Protein AF-A0A1X1RDE2-F1 (afdb_monomer)

Solvent-accessible surface area (backbone atoms only — not comparable to full-atom values): 13835 Å² total; per-residue (Å²): 139,88,86,86,88,82,89,81,89,81,86,79,82,85,83,83,81,86,81,88,77,82,86,75,87,73,82,78,83,76,65,89,49,71,68,55,66,64,57,61,51,69,18,21,26,43,38,37,37,42,48,60,48,55,38,81,67,23,64,64,72,80,52,64,61,60,49,76,45,44,33,33,28,38,52,42,61,90,87,56,34,32,28,20,35,24,46,54,87,60,59,92,53,58,90,65,51,67,43,62,28,39,56,52,96,84,25,36,42,26,47,44,75,46,84,45,63,49,73,93,42,80,41,54,32,32,41,36,38,42,36,32,75,38,97,86,71,26,31,37,41,36,38,34,37,41,45,89,55,97,75,33,32,34,22,36,24,49,33,39,35,43,67,74,49,66,56,57,88,87,58,87,59,65,60,36,89,75,50,84,74,68,40,90,47,78,65,46,69,52,52,50,81,42,81,45,73,54,63,44,87,90,80,66,52,64,54,81,74,38,67,27,38,35,41,32,51,52,31,49,78,37,82,52,71,48,74,48,76,40,74,63,87,126

Mean predicted aligned error: 11.15 Å

Secondary structure (DSSP, 8-state):
---------------------------------HHHHHT---EEEEEEE---EESTT---TT-SS-EEEEEEEEEE-BTB-EEEEEEES--TT-S-SEEEEEEETTEEEEEEEEEEEETTEEEEEEEEEEEEE-TTSSEEEEEEEEESS-SS--EEEEEEEEEEESPPTTS----GGGSPPP---GGGG--EEEEE--B-TTT--BPPPEEEEEEEEE-TTSS-EEEEEEE---

Organism: Mycolicibacterium fallax (NCBI:txid1793)

Nearest PDB structures (foldseek):
  5xlm-assembly1_A  TM=7.420E-01  e=4.583E-07  Mycobacterium tuberculosis H37Rv
  5xlm-assembly2_B  TM=7.450E-01  e=2.055E-06  Mycobacterium tuberculosis H37Rv
  8ast-assembly2_B  TM=4.677E-01  e=1.234E+00  Rhizobium sp. AAP43
  3qoo-assembly1_A-2  TM=4.144E-01  e=2.747E+00  Thermanaerovibrio acidaminovorans DSM 6589
  1s9c-assembly5_I  TM=1.261E-01  e=8.268E-01  Homo sapiens

pLDDT: mean 81.62, std 18.44, range [34.16, 97.38]

Radius of gyration: 28.72 Å; Cα contacts (8 Å, |Δi|>4): 473; chains: 1; bounding box: 88×80×83 Å

Foldseek 3Di:
DDDDDDDDDDDDDDDDDDDDDDDDDDPPPPDVDPLVLQLFDFFKKWKKWQFKAFFDQADALVGGHIDIWIKGKHWDCPPAIKMWIATDPDDPSPPPRIWIWGCDPQWTKTKDWDWDDRVPHIWIWIWIDIWHQDPQRWTKDKTKIDTQDPSRRIMMIIITIDHDGGGDPVDDTDHRVPPPAADDEPVQVFFAKDFDWDADPVPRDIDDTAIWGWGKDAHRPNPDIHIDTDHDDD

Sequence (234 aa):
MVTAAGIIRASAGLMLVAGLAGCSPQPADNAPGDDAQTATFDGAYTLELGALQAAGSGSDELGPDPLTMTVMVRSDCRDGCVASATVVDPPPELSLPEVRLDYTGKHWLGVSINQATCGDQPTEEFKTLTLHPAENGGFTGTYRSLTASNNGCNADRSVTLTRTGDVDPAIAVLEPDRMPARVPNRAEGMSGRYRVLVTDTATGETEPPMERKVRTYCVPTGERCVTLLTAENR

Structure (mmCIF, N/CA/C/O backbone):
data_AF-A0A1X1RDE2-F1
#
_entry.id   AF-A0A1X1RDE2-F1
#
loop_
_atom_site.group_PDB
_atom_site.id
_atom_site.type_symbol
_atom_site.label_atom_id
_atom_site.label_alt_id
_atom_site.label_comp_id
_atom_site.label_asym_id
_atom_site.label_entity_id
_atom_site.label_seq_id
_atom_site.pdbx_PDB_ins_code
_atom_site.Cartn_x
_atom_site.Cartn_y
_atom_site.Cartn_z
_atom_site.occupancy
_atom_site.B_iso_or_equiv
_atom_site.auth_seq_id
_atom_site.auth_comp_id
_atom_site.auth_asym_id
_atom_site.auth_atom_id
_atom_site.pdbx_PDB_model_num
ATOM 1 N N . MET A 1 1 ? 68.078 -63.400 48.002 1.00 39.22 1 MET A N 1
ATOM 2 C CA . MET A 1 1 ? 67.855 -62.122 48.711 1.00 39.22 1 MET A CA 1
ATOM 3 C C . MET A 1 1 ? 68.035 -60.982 47.721 1.00 39.22 1 MET A C 1
ATOM 5 O O . MET A 1 1 ? 68.938 -61.063 46.904 1.00 39.22 1 MET A O 1
ATOM 9 N N . VAL A 1 2 ? 67.193 -59.956 47.875 1.00 35.91 2 VAL A N 1
ATOM 10 C CA . VAL A 1 2 ? 67.151 -58.644 47.199 1.00 35.91 2 VAL A CA 1
ATOM 11 C C . VAL A 1 2 ? 66.395 -58.563 45.859 1.00 35.91 2 VAL A C 1
ATOM 13 O O . VAL A 1 2 ? 66.823 -59.028 44.811 1.00 35.91 2 VAL A O 1
ATOM 16 N N . THR A 1 3 ? 65.236 -57.920 45.989 1.00 35.69 3 THR A N 1
ATOM 17 C CA . THR A 1 3 ? 64.279 -57.338 45.037 1.00 35.69 3 THR A CA 1
ATOM 18 C C . THR A 1 3 ? 64.817 -56.133 44.258 1.00 35.69 3 THR A C 1
ATOM 20 O O . THR A 1 3 ? 65.539 -55.322 44.830 1.00 35.69 3 THR A O 1
ATOM 23 N N . ALA A 1 4 ? 64.313 -55.911 43.037 1.00 36.97 4 ALA A N 1
ATOM 24 C CA . ALA A 1 4 ? 64.158 -54.575 42.448 1.00 36.97 4 ALA A CA 1
ATOM 25 C C . ALA A 1 4 ? 63.000 -54.553 41.431 1.00 36.97 4 ALA A C 1
ATOM 27 O O . ALA A 1 4 ? 62.836 -55.472 40.633 1.00 36.97 4 ALA A O 1
ATOM 28 N N . ALA A 1 5 ? 62.174 -53.513 41.538 1.00 37.66 5 ALA A N 1
ATOM 29 C CA . ALA A 1 5 ? 60.882 -53.323 40.890 1.00 37.66 5 ALA A CA 1
ATOM 30 C C . ALA A 1 5 ? 60.979 -52.690 39.488 1.00 37.66 5 ALA A C 1
ATOM 32 O O . ALA A 1 5 ? 61.884 -51.905 39.218 1.00 37.66 5 ALA A O 1
ATOM 33 N N . GLY A 1 6 ? 59.981 -52.954 38.637 1.00 35.69 6 GLY A N 1
ATOM 34 C CA . GLY A 1 6 ? 59.763 -52.260 37.364 1.00 35.69 6 GLY A CA 1
ATOM 35 C C . GLY A 1 6 ? 58.299 -52.366 36.927 1.00 35.69 6 GLY A C 1
ATOM 36 O O . GLY A 1 6 ? 57.798 -53.456 36.677 1.00 35.69 6 GLY A O 1
ATOM 37 N N . ILE A 1 7 ? 57.608 -51.226 36.907 1.00 43.78 7 ILE A N 1
ATOM 38 C CA . ILE A 1 7 ? 56.162 -51.053 36.697 1.00 43.78 7 ILE A CA 1
ATOM 39 C C . ILE A 1 7 ? 55.816 -51.148 35.200 1.00 43.78 7 ILE A C 1
ATOM 41 O O . ILE A 1 7 ? 56.351 -50.386 34.398 1.00 43.78 7 ILE A O 1
ATOM 45 N N . ILE A 1 8 ? 54.871 -52.023 34.833 1.00 41.34 8 ILE A N 1
ATOM 46 C CA . ILE A 1 8 ? 54.257 -52.091 33.495 1.00 41.34 8 ILE A CA 1
ATOM 47 C C . ILE A 1 8 ? 52.930 -51.321 33.538 1.00 41.34 8 ILE A C 1
ATOM 49 O O . ILE A 1 8 ? 52.026 -51.674 34.293 1.00 41.34 8 ILE A O 1
ATOM 53 N N . ARG A 1 9 ? 52.805 -50.261 32.729 1.00 39.16 9 ARG A N 1
ATOM 54 C CA . ARG A 1 9 ? 51.535 -49.556 32.496 1.00 39.16 9 ARG A CA 1
ATOM 55 C C . ARG A 1 9 ? 50.731 -50.314 31.437 1.00 39.16 9 ARG A C 1
ATOM 57 O O . ARG A 1 9 ? 51.126 -50.339 30.277 1.00 39.16 9 ARG A O 1
ATOM 64 N N . ALA A 1 10 ? 49.620 -50.922 31.845 1.00 41.66 10 ALA A N 1
ATOM 65 C CA . ALA A 1 10 ? 48.630 -51.511 30.950 1.00 41.66 10 ALA A CA 1
ATOM 66 C C . ALA A 1 10 ? 47.558 -50.467 30.594 1.00 41.66 10 ALA A C 1
ATOM 68 O O . ALA A 1 10 ? 46.923 -49.888 31.475 1.00 41.66 10 ALA A O 1
ATOM 69 N N . SER A 1 11 ? 47.373 -50.227 29.299 1.00 41.16 11 SER A N 1
ATOM 70 C CA . SER A 1 11 ? 46.342 -49.355 28.734 1.00 41.16 11 SER A CA 1
ATOM 71 C C . SER A 1 11 ? 45.023 -50.128 28.640 1.00 41.16 11 SER A C 1
ATOM 73 O O . SER A 1 11 ? 44.892 -51.016 27.801 1.00 41.16 11 SER A O 1
ATOM 75 N N . ALA A 1 12 ? 44.053 -49.820 29.502 1.00 44.66 12 ALA A N 1
ATOM 76 C CA . ALA A 1 12 ? 42.707 -50.387 29.437 1.00 44.66 12 ALA A CA 1
ATOM 77 C C . ALA A 1 12 ? 41.818 -49.548 28.503 1.00 44.66 12 ALA A C 1
ATOM 79 O O . ALA A 1 12 ? 41.719 -48.331 28.656 1.00 44.66 12 ALA A O 1
ATOM 80 N N . GLY A 1 13 ? 41.206 -50.213 27.521 1.00 35.84 13 GLY A N 1
ATOM 81 C CA . GLY A 1 13 ? 40.304 -49.621 26.537 1.00 35.84 13 GLY A CA 1
ATOM 82 C C . GLY A 1 13 ? 38.983 -49.143 27.143 1.00 35.84 13 GLY A C 1
ATOM 83 O O . GLY A 1 13 ? 38.411 -49.783 28.023 1.00 35.84 13 GLY A O 1
ATOM 84 N N . LEU A 1 14 ? 38.499 -48.010 26.637 1.00 39.97 14 LEU A N 1
ATOM 85 C CA . LEU A 1 14 ? 37.220 -47.405 26.988 1.00 39.97 14 LEU A CA 1
ATOM 86 C C . LEU A 1 14 ? 36.137 -47.927 26.023 1.00 39.97 14 LEU A C 1
ATOM 88 O O . LEU A 1 14 ? 36.125 -47.565 24.849 1.00 39.97 14 LEU A O 1
ATOM 92 N N . MET A 1 15 ? 35.244 -48.789 26.512 1.00 40.25 15 MET A N 1
ATOM 93 C CA . MET A 1 15 ? 33.999 -49.176 25.833 1.00 40.25 15 MET A CA 1
ATOM 94 C C . MET A 1 15 ? 32.919 -48.131 26.148 1.00 40.25 15 MET A C 1
ATOM 96 O O . MET A 1 15 ? 32.519 -47.987 27.301 1.00 40.25 15 MET A O 1
ATOM 100 N N . LEU A 1 16 ? 32.449 -47.402 25.133 1.00 42.44 16 LEU A N 1
ATOM 101 C CA . LEU A 1 16 ? 31.291 -46.508 25.225 1.00 42.44 16 LEU A CA 1
ATOM 102 C C . LEU A 1 16 ? 30.009 -47.303 24.941 1.00 42.44 16 LEU A C 1
ATOM 104 O O . LEU A 1 16 ? 29.823 -47.830 23.846 1.00 42.44 16 LEU A O 1
ATOM 108 N N . VAL A 1 17 ? 29.128 -47.379 25.938 1.00 43.44 17 VAL A N 1
ATOM 109 C CA . VAL A 1 17 ? 27.778 -47.946 25.830 1.00 43.44 17 VAL A CA 1
ATOM 110 C C . VAL A 1 17 ? 26.843 -46.865 25.281 1.00 43.44 17 VAL A C 1
ATOM 112 O O . VAL A 1 17 ? 26.659 -45.828 25.915 1.00 43.44 17 VAL A O 1
ATOM 115 N N . ALA A 1 18 ? 26.253 -47.096 24.108 1.00 44.56 18 ALA A N 1
ATOM 116 C CA . ALA A 1 18 ? 25.217 -46.239 23.537 1.00 44.56 18 ALA A CA 1
ATOM 117 C C . ALA A 1 18 ? 23.849 -46.589 24.150 1.00 44.56 18 ALA A C 1
ATOM 119 O O . ALA A 1 18 ? 23.333 -47.687 23.944 1.00 44.56 18 ALA A O 1
ATOM 120 N N . GLY A 1 19 ? 23.264 -45.663 24.913 1.00 43.38 19 GLY A N 1
ATOM 121 C CA . GLY A 1 19 ? 21.882 -45.755 25.386 1.00 43.38 19 GLY A CA 1
ATOM 122 C C . GLY A 1 19 ? 20.913 -45.207 24.337 1.00 43.38 19 GLY A C 1
ATOM 123 O O . GLY A 1 19 ? 20.992 -44.035 23.979 1.00 43.38 19 GLY A O 1
ATOM 124 N N . LEU A 1 20 ? 19.995 -46.044 23.852 1.00 47.56 20 LEU A N 1
ATOM 125 C CA . LEU A 1 20 ? 18.856 -45.623 23.034 1.00 47.56 20 LEU A CA 1
ATOM 126 C C . LEU A 1 20 ? 17.761 -45.073 23.959 1.00 47.56 20 LEU A C 1
ATOM 128 O O . LEU A 1 20 ? 17.001 -45.838 24.550 1.00 47.56 20 LEU A O 1
ATOM 132 N N . ALA A 1 21 ? 17.693 -43.749 24.105 1.00 49.81 21 ALA A N 1
ATOM 133 C CA . ALA A 1 21 ? 16.553 -43.075 24.718 1.00 49.81 21 ALA A CA 1
ATOM 134 C C . ALA A 1 21 ? 15.470 -42.847 23.652 1.00 49.81 21 ALA A C 1
ATOM 136 O O . ALA A 1 21 ? 15.729 -42.248 22.609 1.00 49.81 21 ALA A O 1
ATOM 137 N N . GLY A 1 22 ? 14.270 -43.374 23.904 1.00 34.50 22 GLY A N 1
ATOM 138 C CA . GLY A 1 22 ? 13.114 -43.249 23.022 1.00 34.50 22 GLY A CA 1
ATOM 139 C C . GLY A 1 22 ? 12.640 -41.802 22.877 1.00 34.50 22 GLY A C 1
ATOM 140 O O . GLY A 1 22 ? 12.557 -41.056 23.851 1.00 34.50 22 GLY A O 1
ATOM 141 N N . CYS A 1 23 ? 12.304 -41.419 21.647 1.00 41.47 23 CYS A N 1
ATOM 142 C CA . CYS A 1 23 ? 11.632 -40.165 21.340 1.00 41.47 23 CYS A CA 1
ATOM 143 C C . CYS A 1 23 ? 10.155 -40.268 21.744 1.00 41.47 23 CYS A C 1
ATOM 145 O O . CYS A 1 23 ? 9.333 -40.771 20.981 1.00 41.47 23 CYS A O 1
ATOM 147 N N . SER A 1 24 ? 9.809 -39.785 22.934 1.00 49.22 24 SER A N 1
ATOM 148 C CA . SER A 1 24 ? 8.429 -39.390 23.222 1.00 49.22 24 SER A CA 1
ATOM 149 C C . SER A 1 24 ? 8.156 -38.051 22.522 1.00 49.22 24 SER A C 1
ATOM 151 O O . SER A 1 24 ? 8.954 -37.126 22.695 1.00 49.22 24 SER A O 1
ATOM 153 N N . PRO A 1 25 ? 7.076 -37.899 21.736 1.00 45.72 25 PRO A N 1
ATOM 154 C CA . PRO A 1 25 ? 6.695 -36.599 21.201 1.00 45.72 25 PRO A CA 1
ATOM 155 C C . PRO A 1 25 ? 6.213 -35.711 22.353 1.00 45.72 25 PRO A C 1
ATOM 157 O O . PRO A 1 25 ? 5.164 -35.952 22.948 1.00 45.72 25 PRO A O 1
ATOM 160 N N . GLN A 1 26 ? 7.008 -34.696 22.686 1.00 47.78 2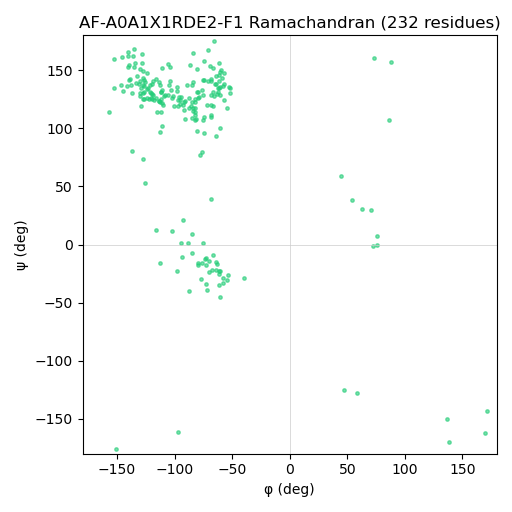6 GLN A N 1
ATOM 161 C CA . GLN A 1 26 ? 6.571 -33.597 23.539 1.00 47.78 26 GLN A CA 1
ATOM 162 C C . GLN A 1 26 ? 5.529 -32.780 22.757 1.00 47.78 26 GLN A C 1
ATOM 164 O O . GLN A 1 26 ? 5.816 -32.403 21.616 1.00 47.78 26 GLN A O 1
ATOM 169 N N . PRO A 1 27 ? 4.337 -32.499 23.313 1.00 41.31 27 PRO A N 1
ATOM 170 C CA . PRO A 1 27 ? 3.429 -31.527 22.721 1.00 41.31 27 PRO A CA 1
ATOM 171 C C . PRO A 1 27 ? 4.159 -30.187 22.615 1.00 41.31 27 PRO A C 1
ATOM 173 O O . PRO A 1 27 ? 4.705 -29.697 23.603 1.00 41.31 27 PRO A O 1
ATOM 176 N N . ALA A 1 28 ? 4.221 -29.623 21.411 1.00 51.41 28 ALA A N 1
ATOM 177 C CA . ALA A 1 28 ? 4.679 -28.258 21.233 1.00 51.41 28 ALA A CA 1
ATOM 178 C C . ALA A 1 28 ? 3.627 -27.328 21.851 1.00 51.41 28 ALA A C 1
ATOM 180 O O . ALA A 1 28 ? 2.515 -27.225 21.330 1.00 51.41 28 ALA A O 1
ATOM 181 N N . ASP A 1 29 ? 3.975 -26.670 22.955 1.00 43.16 29 ASP A N 1
ATOM 182 C CA . ASP A 1 29 ? 3.256 -25.491 23.431 1.00 43.16 29 ASP A CA 1
ATOM 183 C C . ASP A 1 29 ? 3.416 -24.391 22.373 1.00 43.16 29 ASP A C 1
ATOM 185 O O . ASP A 1 29 ? 4.404 -23.657 22.344 1.00 43.16 29 ASP A O 1
ATOM 189 N N . ASN A 1 30 ? 2.452 -24.299 21.457 1.00 50.34 30 ASN A N 1
ATOM 190 C CA . ASN A 1 30 ? 2.296 -23.145 20.581 1.00 50.34 30 ASN A CA 1
ATOM 191 C C . ASN A 1 30 ? 1.664 -22.013 21.399 1.00 50.34 30 ASN A C 1
ATOM 193 O O . ASN A 1 30 ? 0.460 -21.770 21.318 1.00 50.34 30 ASN A O 1
ATOM 197 N N . ALA A 1 31 ? 2.467 -21.319 22.204 1.00 48.78 31 ALA A N 1
ATOM 198 C CA . ALA A 1 31 ? 2.116 -19.950 22.556 1.00 48.78 31 ALA A CA 1
ATOM 199 C C . ALA A 1 31 ? 2.056 -19.140 21.243 1.00 48.78 31 ALA A C 1
ATOM 201 O O . ALA A 1 31 ? 2.947 -19.323 20.407 1.00 48.78 31 ALA A O 1
ATOM 202 N N . PRO A 1 32 ? 1.045 -18.280 21.009 1.00 48.41 32 PRO A N 1
ATOM 203 C CA . PRO A 1 32 ? 1.055 -17.379 19.860 1.00 48.41 32 PRO A CA 1
ATOM 204 C C . PRO A 1 32 ? 2.287 -16.473 19.985 1.00 48.41 32 PRO A C 1
ATOM 206 O O . PRO A 1 32 ? 2.318 -15.574 20.820 1.00 48.41 32 PRO A O 1
ATOM 209 N N . GLY A 1 33 ? 3.352 -16.798 19.251 1.00 45.62 33 GLY A N 1
ATOM 210 C CA . GLY A 1 33 ? 4.631 -16.092 19.319 1.00 45.62 33 GLY A CA 1
ATOM 211 C C . GLY A 1 33 ? 4.546 -14.696 18.706 1.00 45.62 33 GLY A C 1
ATOM 212 O O . GLY A 1 33 ? 3.591 -14.389 17.997 1.00 45.62 33 GLY A O 1
ATOM 213 N N . ASP A 1 34 ? 5.573 -13.880 18.951 1.00 54.78 34 ASP A N 1
ATOM 214 C CA . ASP A 1 34 ? 5.730 -12.470 18.547 1.00 54.78 34 ASP A CA 1
ATOM 215 C C . ASP A 1 34 ? 5.236 -12.108 17.129 1.00 54.78 34 ASP A C 1
ATOM 217 O O . ASP A 1 34 ? 4.793 -10.982 16.897 1.00 54.78 34 ASP A O 1
ATOM 221 N N . ASP A 1 35 ? 5.255 -13.050 16.179 1.00 56.47 35 ASP A N 1
ATOM 222 C CA . ASP A 1 35 ? 4.705 -12.878 14.829 1.00 56.47 35 ASP A CA 1
ATOM 223 C C . ASP A 1 35 ? 3.185 -12.599 14.823 1.00 56.47 35 ASP A C 1
ATOM 225 O O . ASP A 1 35 ? 2.724 -11.813 14.000 1.00 56.47 35 ASP A O 1
ATOM 229 N N . ALA A 1 36 ? 2.405 -13.186 15.739 1.00 55.97 36 ALA A N 1
ATOM 230 C CA . ALA A 1 36 ? 0.957 -12.968 15.842 1.00 55.97 36 ALA A CA 1
ATOM 231 C C . ALA A 1 36 ? 0.622 -11.569 16.389 1.00 55.97 36 ALA A C 1
ATOM 233 O O . ALA A 1 36 ? -0.284 -10.900 15.894 1.00 55.97 36 ALA A O 1
ATOM 234 N N . GLN A 1 37 ? 1.400 -11.094 17.366 1.00 58.31 37 GLN A N 1
ATOM 235 C CA . GLN A 1 37 ? 1.252 -9.751 17.933 1.00 58.31 37 GLN A CA 1
ATOM 236 C C . GLN A 1 37 ? 1.733 -8.667 16.958 1.00 58.31 37 GLN A C 1
ATOM 238 O O . GLN A 1 37 ? 1.126 -7.607 16.856 1.00 58.31 37 GLN A O 1
ATOM 243 N N . THR A 1 38 ? 2.769 -8.969 16.174 1.00 66.06 38 THR A N 1
ATOM 244 C CA . THR A 1 38 ? 3.263 -8.123 15.075 1.00 66.06 38 THR A CA 1
ATOM 245 C C . THR A 1 38 ? 2.286 -8.080 13.888 1.00 66.06 38 THR A C 1
ATOM 247 O O . THR A 1 38 ? 2.286 -7.126 13.109 1.00 66.06 38 THR A O 1
ATOM 250 N N . ALA A 1 39 ? 1.433 -9.100 13.760 1.00 68.56 39 ALA A N 1
ATOM 251 C CA . ALA A 1 39 ? 0.384 -9.192 12.755 1.00 68.56 39 ALA A CA 1
ATOM 252 C C . ALA A 1 39 ? -0.987 -8.699 13.243 1.00 68.56 39 ALA A C 1
ATOM 254 O O . ALA A 1 39 ? -1.931 -8.770 12.474 1.00 68.56 39 ALA A O 1
ATOM 255 N N . THR A 1 40 ? -1.140 -8.213 14.480 1.00 82.69 40 THR A N 1
ATOM 256 C CA . THR A 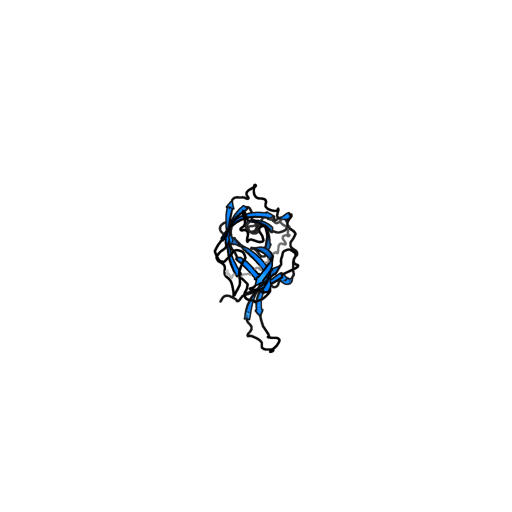1 40 ? -2.417 -7.620 14.921 1.00 82.69 40 THR A CA 1
ATOM 257 C C . THR A 1 40 ? -2.491 -6.165 14.455 1.00 82.69 40 THR A C 1
ATOM 259 O O . THR A 1 40 ? -1.618 -5.361 14.781 1.00 82.69 40 THR A O 1
ATOM 262 N N . PHE A 1 41 ? -3.522 -5.817 13.682 1.00 92.44 41 PHE A N 1
ATOM 263 C CA . PHE A 1 41 ? -3.729 -4.474 13.130 1.00 92.44 41 PHE A CA 1
ATOM 264 C C . PHE A 1 41 ? -5.142 -3.990 13.471 1.00 92.44 41 PHE A C 1
ATOM 266 O O . PHE A 1 41 ? -6.029 -3.960 12.625 1.00 92.44 41 PHE A O 1
ATOM 273 N N . ASP A 1 42 ? -5.338 -3.630 14.742 1.00 93.56 42 ASP A N 1
ATOM 274 C CA . ASP A 1 42 ? -6.635 -3.251 15.308 1.00 93.56 42 ASP A CA 1
ATOM 275 C C . ASP A 1 42 ? -6.566 -1.930 16.080 1.00 93.56 42 ASP A C 1
ATOM 277 O O . ASP A 1 42 ? -5.748 -1.738 16.994 1.00 93.56 42 ASP A O 1
ATOM 281 N N . GLY A 1 43 ? -7.494 -1.029 15.763 1.00 94.94 43 GLY A N 1
ATOM 282 C CA . GLY A 1 43 ? -7.675 0.225 16.486 1.00 94.94 43 GLY A CA 1
ATOM 283 C C . GLY A 1 43 ? -7.927 1.432 15.593 1.00 94.94 43 GLY A C 1
ATOM 284 O O . GLY A 1 43 ? -8.140 1.325 14.385 1.00 94.94 43 GLY A O 1
ATOM 285 N N . ALA A 1 44 ? -7.887 2.594 16.233 1.00 96.50 44 ALA A N 1
ATOM 286 C CA . ALA A 1 44 ? -7.847 3.888 15.577 1.00 96.50 44 ALA A CA 1
ATOM 287 C C . ALA A 1 44 ? -6.391 4.289 15.317 1.00 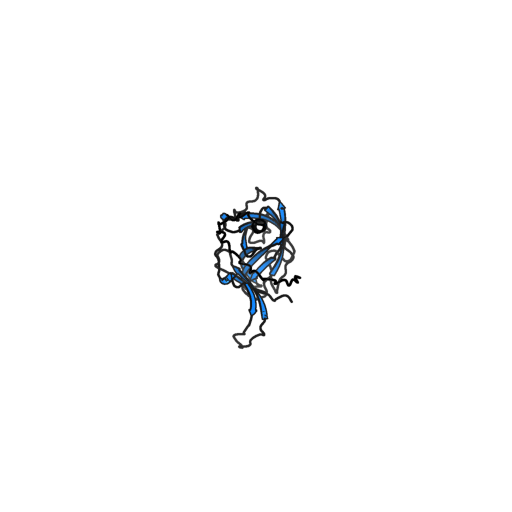96.50 44 ALA A C 1
ATOM 289 O O . ALA A 1 44 ? -5.526 4.142 16.191 1.00 96.50 44 ALA A O 1
ATOM 290 N N . TYR A 1 45 ? -6.127 4.825 14.128 1.00 96.44 45 TYR A N 1
ATOM 291 C CA . TYR A 1 45 ? -4.813 5.312 13.730 1.00 96.44 45 TYR A CA 1
ATOM 292 C C . TYR A 1 45 ? -4.906 6.699 13.100 1.00 96.44 45 TYR A C 1
ATOM 294 O O . TYR A 1 45 ? -5.835 7.007 12.351 1.00 96.44 45 TYR A O 1
ATOM 302 N N . THR A 1 46 ? -3.882 7.511 13.346 1.00 97.00 46 THR A N 1
ATOM 303 C CA . THR A 1 46 ? -3.547 8.635 12.472 1.00 97.00 46 THR A CA 1
ATOM 304 C C . THR A 1 46 ? -2.730 8.096 11.304 1.00 97.00 46 THR A C 1
ATOM 306 O O . THR A 1 46 ? -1.643 7.560 11.520 1.00 97.00 46 THR A O 1
ATOM 309 N N . LEU A 1 47 ? -3.258 8.227 10.088 1.00 96.06 47 LEU A N 1
ATOM 310 C CA . LEU A 1 47 ? -2.577 7.957 8.827 1.00 96.06 47 LEU A CA 1
ATOM 311 C C . LEU A 1 47 ? -1.953 9.252 8.308 1.00 96.06 47 LEU A C 1
ATOM 313 O O . LEU A 1 47 ? -2.661 10.211 8.015 1.00 96.06 47 LEU A O 1
ATOM 317 N N . GLU A 1 48 ? -0.639 9.259 8.144 1.00 96.88 48 GLU A N 1
ATOM 318 C CA . GLU A 1 48 ? 0.111 10.350 7.533 1.00 96.88 48 GLU A CA 1
ATOM 319 C C . GLU A 1 48 ? 0.654 9.890 6.182 1.00 96.88 48 GLU A C 1
ATOM 321 O O . GLU A 1 48 ? 1.406 8.914 6.088 1.00 96.88 48 GLU A O 1
ATOM 326 N N . LEU A 1 49 ? 0.274 10.612 5.132 1.00 95.56 49 LEU A N 1
ATOM 327 C CA . LEU A 1 49 ? 0.828 10.481 3.796 1.00 95.56 49 LEU A CA 1
ATOM 328 C C . LEU A 1 49 ? 1.812 11.625 3.559 1.00 95.56 49 LEU A C 1
ATOM 330 O O . LEU A 1 49 ? 1.465 12.797 3.704 1.00 95.56 49 LEU A O 1
ATOM 334 N N . GLY A 1 50 ? 3.040 11.286 3.170 1.00 96.81 50 GLY A N 1
ATOM 335 C CA . GLY A 1 50 ? 4.037 12.278 2.766 1.00 96.81 50 GLY A CA 1
ATOM 336 C C . GLY A 1 50 ? 3.644 13.018 1.484 1.00 96.81 50 GLY A C 1
ATOM 337 O O . GLY A 1 50 ? 2.653 12.682 0.833 1.00 96.81 50 GLY A O 1
ATOM 338 N N . ALA A 1 51 ? 4.450 14.009 1.099 1.00 95.25 51 ALA A N 1
ATOM 339 C CA . ALA A 1 51 ? 4.299 14.687 -0.189 1.00 95.25 51 ALA A CA 1
ATOM 340 C C . ALA A 1 51 ? 4.443 13.698 -1.359 1.00 95.25 51 ALA A C 1
ATOM 342 O O . ALA A 1 51 ? 5.177 12.709 -1.258 1.00 95.25 51 ALA A O 1
ATOM 343 N N . LEU A 1 52 ? 3.761 13.987 -2.466 1.00 92.62 52 LEU A N 1
ATOM 344 C CA . LEU A 1 52 ? 3.796 13.163 -3.668 1.00 92.62 52 LEU A CA 1
ATOM 345 C C . LEU A 1 52 ? 5.204 13.106 -4.263 1.00 92.62 52 LEU A C 1
ATOM 347 O O . LEU A 1 52 ? 5.837 14.132 -4.516 1.00 92.62 52 LEU A O 1
ATOM 351 N N . GLN A 1 53 ? 5.661 11.897 -4.563 1.00 90.88 53 GLN A N 1
ATOM 352 C CA . GLN A 1 53 ? 6.874 11.636 -5.322 1.00 90.88 53 GLN A CA 1
ATOM 353 C C . GLN A 1 53 ? 6.465 11.018 -6.658 1.00 90.88 53 GLN A C 1
ATOM 355 O O . GLN A 1 53 ? 6.178 9.831 -6.747 1.00 90.88 53 GLN A O 1
ATOM 360 N N . ALA A 1 54 ? 6.377 11.835 -7.704 1.00 82.31 54 ALA A N 1
ATOM 361 C CA . ALA A 1 54 ? 5.959 11.381 -9.027 1.00 82.31 54 ALA A CA 1
ATOM 362 C C . ALA A 1 54 ? 7.144 11.261 -9.990 1.00 82.31 54 ALA A C 1
ATOM 364 O O . ALA A 1 54 ? 8.032 12.115 -10.026 1.00 82.31 54 ALA A O 1
ATOM 365 N N . ALA A 1 55 ? 7.127 10.221 -10.823 1.00 71.75 55 ALA A N 1
ATOM 366 C CA . ALA A 1 55 ? 7.838 10.250 -12.094 1.00 71.75 55 ALA A CA 1
ATOM 367 C C . ALA A 1 55 ? 6.986 11.010 -13.124 1.00 71.75 55 ALA A C 1
ATOM 369 O O . ALA A 1 55 ? 5.765 10.984 -13.020 1.00 71.75 55 ALA A O 1
ATOM 370 N N . GLY A 1 56 ? 7.619 11.662 -14.108 1.00 74.75 56 GLY A N 1
ATOM 371 C CA . GLY A 1 56 ? 6.955 12.222 -15.296 1.00 74.75 56 GLY A CA 1
ATOM 372 C C . GLY A 1 56 ? 5.686 13.036 -15.009 1.00 74.75 56 GLY A C 1
ATOM 373 O O . GLY A 1 56 ? 5.722 13.996 -14.245 1.00 74.75 56 GLY A O 1
ATOM 374 N N . SER A 1 57 ? 4.579 12.660 -15.658 1.00 73.12 57 SER A N 1
ATOM 375 C CA . SER A 1 57 ? 3.238 13.229 -15.442 1.00 73.12 57 SER A CA 1
ATOM 376 C C . SER A 1 57 ? 2.415 12.444 -14.414 1.00 73.12 57 SER A C 1
ATOM 378 O O . SER A 1 57 ? 1.185 12.496 -14.437 1.00 73.12 57 SER A O 1
ATOM 380 N N . GLY A 1 58 ? 3.077 11.674 -13.549 1.00 74.56 58 GLY A N 1
ATOM 381 C CA . GLY A 1 58 ? 2.440 10.955 -12.457 1.00 74.56 58 GLY A CA 1
ATOM 382 C C . GLY A 1 58 ? 1.697 11.909 -11.536 1.00 74.56 58 GLY A C 1
ATOM 383 O O . GLY A 1 58 ? 2.184 12.980 -11.182 1.00 74.56 58 GLY A O 1
ATOM 384 N N . SER A 1 59 ? 0.496 11.503 -11.160 1.00 76.81 59 SER A N 1
ATOM 385 C CA . SER A 1 59 ? -0.332 12.197 -10.187 1.00 76.81 59 SER A CA 1
ATOM 386 C C . SER A 1 59 ? -1.019 11.159 -9.313 1.00 76.81 59 SER A C 1
ATOM 388 O O . SER A 1 59 ? -1.032 9.967 -9.627 1.00 76.81 59 SER A O 1
ATOM 390 N N . ASP A 1 60 ? -1.568 11.606 -8.198 1.00 78.81 60 ASP A N 1
ATOM 391 C CA . ASP A 1 60 ? -2.611 10.865 -7.521 1.00 78.81 60 ASP A CA 1
ATOM 392 C C . ASP A 1 60 ? -3.804 11.782 -7.260 1.00 78.81 60 ASP A C 1
ATOM 394 O O . ASP A 1 60 ? -3.716 13.007 -7.355 1.00 78.81 60 ASP A O 1
ATOM 398 N N . GLU A 1 61 ? -4.936 11.158 -6.959 1.00 79.19 61 GLU A N 1
ATOM 399 C CA . GLU A 1 61 ? -6.201 11.840 -6.691 1.00 79.19 61 GLU A CA 1
ATOM 400 C C . GLU A 1 61 ? -6.130 12.783 -5.477 1.00 79.19 61 GLU A C 1
ATOM 402 O O . GLU A 1 61 ? -6.885 13.743 -5.402 1.00 79.19 61 GLU A O 1
ATOM 407 N N . LEU A 1 62 ? -5.180 12.564 -4.563 1.00 84.94 62 LEU A N 1
ATOM 408 C CA . LEU A 1 62 ? -5.059 13.308 -3.308 1.00 84.94 62 LEU A CA 1
ATOM 409 C C . LEU A 1 62 ? -4.287 14.634 -3.437 1.00 84.94 62 LEU A C 1
ATOM 411 O O . LEU A 1 62 ? -4.259 15.408 -2.482 1.00 84.94 62 LEU A O 1
ATOM 415 N N . GLY A 1 63 ? -3.681 14.921 -4.597 1.00 87.75 63 GLY A N 1
ATOM 416 C CA . GLY A 1 63 ? -2.942 16.166 -4.853 1.00 87.75 63 GLY A CA 1
ATOM 417 C C . GLY A 1 63 ? -1.581 16.228 -4.140 1.00 87.75 63 GLY A C 1
ATOM 418 O O . GLY A 1 63 ? -1.347 15.500 -3.194 1.00 87.75 63 GLY A O 1
ATOM 419 N N . PRO A 1 64 ? -0.626 17.076 -4.552 1.00 90.50 64 PRO A N 1
ATOM 420 C CA . PRO A 1 64 ? 0.804 16.882 -4.260 1.00 90.50 64 PRO A CA 1
ATOM 421 C C . PRO A 1 64 ? 1.224 17.018 -2.785 1.00 90.50 64 PRO A C 1
ATOM 423 O O . PRO A 1 64 ? 2.280 16.508 -2.398 1.00 90.50 64 PRO A O 1
ATOM 426 N N . ASP A 1 65 ? 0.428 17.704 -1.971 1.00 93.19 65 ASP A N 1
ATOM 427 C CA . ASP A 1 65 ? 0.784 18.047 -0.597 1.00 93.19 65 ASP A CA 1
ATOM 428 C C . ASP A 1 65 ? 0.694 16.834 0.347 1.00 93.19 65 ASP A C 1
ATOM 430 O O . ASP A 1 65 ? 0.026 15.848 0.028 1.00 93.19 65 ASP A O 1
ATOM 434 N N . PRO A 1 66 ? 1.385 16.846 1.501 1.00 95.50 66 PRO A N 1
ATOM 435 C CA . PRO A 1 66 ? 1.173 15.855 2.553 1.00 95.50 66 PRO A CA 1
ATOM 436 C C . PRO A 1 66 ? -0.262 15.885 3.094 1.00 95.50 66 PRO A C 1
ATOM 438 O O . PRO A 1 66 ? -0.868 16.952 3.193 1.00 95.50 66 PRO A O 1
ATOM 441 N N . LEU A 1 67 ? -0.774 14.727 3.518 1.00 93.81 67 LEU A N 1
ATOM 442 C CA . LEU A 1 67 ? -2.120 14.592 4.081 1.00 93.81 67 LEU A CA 1
ATOM 443 C C . LEU A 1 67 ? -2.099 13.830 5.404 1.00 93.81 67 LEU A C 1
ATOM 445 O O . LEU A 1 67 ? -1.289 12.926 5.612 1.00 93.81 67 LEU A O 1
ATOM 449 N N . THR A 1 68 ? -3.059 14.149 6.266 1.00 95.81 68 THR A N 1
ATOM 450 C CA . THR A 1 68 ? -3.312 13.425 7.510 1.00 95.81 68 THR A CA 1
ATOM 451 C C . THR A 1 68 ? -4.776 13.018 7.561 1.00 95.81 68 THR A C 1
ATOM 453 O O . THR A 1 68 ? -5.658 13.836 7.318 1.00 95.81 68 THR A O 1
ATOM 456 N N . MET A 1 69 ? -5.029 11.753 7.878 1.00 94.44 69 MET A N 1
ATOM 457 C CA . MET A 1 69 ? -6.360 11.158 7.946 1.00 94.44 69 MET A CA 1
ATOM 458 C C . MET A 1 69 ? -6.501 10.327 9.219 1.00 94.44 69 MET A C 1
ATOM 460 O O . MET A 1 69 ? -5.516 9.839 9.775 1.00 94.44 69 MET A O 1
ATOM 464 N N . THR A 1 70 ? -7.734 10.126 9.668 1.00 95.81 70 THR A N 1
ATOM 465 C CA . THR A 1 70 ? -8.043 9.140 10.706 1.00 95.81 70 THR A CA 1
ATOM 466 C C . THR A 1 70 ? -8.551 7.873 10.043 1.00 95.81 70 THR A C 1
ATOM 468 O O . THR A 1 70 ? -9.415 7.929 9.170 1.00 95.81 70 THR A O 1
ATOM 471 N N . VAL A 1 71 ? -8.016 6.725 10.453 1.00 95.69 71 VAL A N 1
ATOM 472 C CA . VAL A 1 71 ? -8.438 5.420 9.942 1.00 95.69 71 VAL A CA 1
ATOM 473 C C . VAL A 1 71 ? -8.800 4.488 11.087 1.00 95.69 71 VAL A C 1
ATOM 475 O O . VAL A 1 71 ? -8.111 4.435 12.107 1.00 95.69 71 VAL A O 1
ATOM 478 N N . MET A 1 72 ? -9.895 3.760 10.910 1.00 96.31 72 MET A N 1
ATOM 479 C CA . MET A 1 72 ? -10.365 2.729 11.826 1.00 96.31 72 MET A CA 1
ATOM 480 C C . MET A 1 72 ? -10.091 1.373 11.201 1.00 96.31 72 MET A C 1
ATOM 482 O O . MET A 1 72 ? -10.457 1.150 10.049 1.00 96.31 72 MET A O 1
ATOM 486 N N . VAL A 1 73 ? -9.443 0.480 11.944 1.00 95.88 73 VAL A N 1
ATOM 487 C CA . VAL A 1 73 ? -8.998 -0.813 11.420 1.00 95.88 73 VAL A CA 1
ATOM 488 C C . VAL A 1 73 ? -9.455 -1.940 12.333 1.00 95.88 73 VAL A C 1
ATOM 490 O O . VAL A 1 73 ? -9.329 -1.845 13.556 1.00 95.88 73 VAL A O 1
ATOM 493 N N . ARG A 1 74 ? -9.981 -3.000 11.718 1.00 95.75 74 ARG A N 1
ATOM 494 C CA . ARG A 1 74 ? -10.241 -4.298 12.348 1.00 95.75 74 ARG A CA 1
ATOM 495 C C . ARG A 1 74 ? -9.414 -5.364 11.648 1.00 95.75 74 ARG A C 1
ATOM 497 O O . ARG A 1 74 ? -9.341 -5.335 10.420 1.00 95.75 74 ARG A O 1
ATOM 504 N N . SER A 1 75 ? -8.855 -6.316 12.389 1.00 94.62 75 SER A N 1
ATOM 505 C CA . SER A 1 75 ? -8.158 -7.475 11.835 1.00 94.62 75 SER A CA 1
ATOM 506 C C . SER A 1 75 ? -8.666 -8.807 12.396 1.00 94.62 75 SER A C 1
ATOM 508 O O . SER A 1 75 ? -9.165 -8.894 13.514 1.00 94.62 75 SER A O 1
ATOM 510 N N . ASP A 1 76 ? -8.589 -9.857 11.581 1.00 92.44 76 ASP A N 1
ATOM 511 C CA . ASP A 1 76 ? -8.863 -11.241 11.967 1.00 92.44 76 ASP A CA 1
ATOM 512 C C . ASP A 1 76 ? -7.701 -12.113 11.493 1.00 92.44 76 ASP A C 1
ATOM 514 O O . ASP A 1 76 ? -7.317 -12.057 10.326 1.00 92.44 76 ASP A O 1
ATOM 518 N N . CYS A 1 77 ? -7.147 -12.901 12.412 1.00 90.88 77 CYS A N 1
ATOM 519 C CA . CYS A 1 77 ? -5.963 -13.732 12.214 1.00 90.88 77 CYS A CA 1
ATOM 520 C C . CYS A 1 77 ? -6.235 -15.238 12.342 1.00 90.88 77 CYS A C 1
ATOM 522 O O . CYS A 1 77 ? -5.285 -16.016 12.448 1.00 90.88 77 CYS A O 1
ATOM 524 N N . ARG A 1 78 ? -7.504 -15.675 12.357 1.00 86.50 78 ARG A N 1
ATOM 525 C CA . ARG A 1 78 ? -7.855 -17.098 12.523 1.00 86.50 78 ARG A CA 1
ATOM 526 C C . ARG A 1 78 ? -7.285 -17.994 11.417 1.00 86.50 78 ARG A C 1
ATOM 528 O O . ARG A 1 78 ? -6.700 -19.025 11.733 1.00 86.50 78 ARG A O 1
ATOM 535 N N . ASP A 1 79 ? -7.405 -17.572 10.157 1.00 82.25 79 ASP A N 1
ATOM 536 C CA . ASP A 1 79 ? -6.998 -18.331 8.962 1.00 82.25 79 ASP A CA 1
ATOM 537 C C . ASP A 1 79 ? -6.041 -17.504 8.082 1.00 82.25 79 ASP A C 1
ATOM 539 O O . ASP A 1 79 ? -6.250 -17.295 6.885 1.00 82.25 79 ASP A O 1
ATOM 543 N N . GLY A 1 80 ? -4.978 -16.997 8.712 1.00 86.38 80 GLY A N 1
ATOM 544 C CA . GLY A 1 80 ? -4.155 -15.914 8.172 1.00 86.38 80 GLY A CA 1
ATOM 545 C C . GLY A 1 80 ? -4.715 -14.549 8.571 1.00 86.38 80 GLY A C 1
ATOM 546 O O . GLY A 1 80 ? -5.886 -14.436 8.919 1.00 86.38 80 GLY A O 1
ATOM 547 N N . CYS A 1 81 ? -3.865 -13.521 8.569 1.00 91.31 81 CYS A N 1
ATOM 548 C CA . CYS A 1 81 ? -4.262 -12.189 9.018 1.00 91.31 81 CYS A CA 1
ATOM 549 C C . CYS A 1 81 ? -4.781 -11.337 7.858 1.00 91.31 81 CYS A C 1
ATOM 551 O O . CYS A 1 81 ? -4.083 -11.104 6.867 1.00 91.31 81 CYS A O 1
ATOM 553 N N . VAL A 1 82 ? -6.011 -10.862 8.013 1.00 93.19 82 VAL A N 1
ATOM 554 C CA . VAL A 1 82 ? -6.708 -9.945 7.110 1.00 93.19 82 VAL A CA 1
ATOM 555 C C . VAL A 1 82 ? -7.170 -8.753 7.928 1.00 93.19 82 VAL A C 1
ATOM 557 O O . VAL A 1 82 ? -7.645 -8.930 9.045 1.00 93.19 82 VAL A O 1
ATOM 560 N N . ALA A 1 83 ? -7.070 -7.553 7.369 1.00 94.88 83 ALA A N 1
ATOM 561 C CA . ALA A 1 83 ? -7.616 -6.348 7.962 1.00 94.88 83 ALA A CA 1
ATOM 562 C C . ALA A 1 83 ? -8.567 -5.637 7.000 1.00 94.88 83 ALA A C 1
ATOM 564 O O . ALA A 1 83 ? -8.373 -5.645 5.782 1.00 94.88 83 ALA A O 1
ATOM 565 N N . SER A 1 84 ? -9.575 -5.003 7.581 1.00 94.81 84 SER A N 1
ATOM 566 C CA . SER A 1 84 ? -10.431 -4.025 6.926 1.00 94.81 84 SER A CA 1
ATOM 567 C C . SER A 1 84 ? -10.157 -2.666 7.548 1.00 94.81 84 SER A C 1
ATOM 569 O O . SER A 1 84 ? -10.122 -2.542 8.775 1.00 94.81 84 SER A O 1
ATOM 571 N N . ALA A 1 85 ? -9.946 -1.659 6.710 1.00 94.31 85 ALA A N 1
ATOM 572 C CA . ALA A 1 85 ? -9.718 -0.290 7.138 1.00 94.31 85 ALA A CA 1
ATOM 573 C C . ALA A 1 85 ? -10.767 0.642 6.536 1.00 94.31 85 ALA A C 1
ATOM 575 O O . ALA A 1 85 ? -11.056 0.560 5.344 1.00 94.31 85 ALA A O 1
ATOM 576 N N . THR A 1 86 ? -11.272 1.562 7.352 1.00 93.56 86 THR A N 1
ATOM 577 C CA . THR A 1 86 ? -12.183 2.631 6.942 1.00 93.56 86 THR A CA 1
ATOM 578 C C . THR A 1 86 ? -11.554 3.982 7.249 1.00 93.56 86 THR A C 1
ATOM 580 O O . THR A 1 86 ? -11.156 4.238 8.388 1.00 93.56 86 THR A O 1
ATOM 583 N N . VAL A 1 87 ? -11.469 4.856 6.248 1.00 93.00 87 VAL A N 1
ATOM 584 C CA . VAL A 1 87 ? -11.071 6.257 6.440 1.00 93.00 87 VAL A CA 1
ATOM 585 C C . VAL A 1 87 ? -12.259 7.049 6.984 1.00 93.00 87 VAL A C 1
ATOM 587 O O . VAL A 1 87 ? -13.346 7.012 6.411 1.00 93.00 87 VAL A O 1
ATOM 590 N N . VAL A 1 88 ? -12.060 7.750 8.100 1.00 92.44 88 VAL A N 1
ATOM 591 C CA . VAL A 1 88 ? -13.069 8.626 8.711 1.00 92.44 88 VAL A CA 1
ATOM 592 C C . VAL A 1 88 ? -13.088 9.952 7.962 1.00 92.44 88 VAL A C 1
ATOM 594 O O . VAL A 1 88 ? -12.027 10.534 7.748 1.00 92.44 88 VAL A O 1
ATOM 597 N N . ASP A 1 89 ? -14.285 10.409 7.581 1.00 88.56 89 ASP A N 1
ATOM 598 C CA . ASP A 1 89 ? -14.512 11.648 6.824 1.00 88.56 89 ASP A CA 1
ATOM 599 C C . ASP A 1 89 ? -13.521 11.813 5.651 1.00 88.56 89 ASP A C 1
ATOM 601 O O . ASP A 1 89 ? -12.742 12.770 5.618 1.00 88.56 89 ASP A O 1
ATOM 605 N N . PRO A 1 90 ? -13.492 10.849 4.705 1.00 86.81 90 PRO A N 1
ATOM 606 C CA . PRO A 1 90 ? -12.499 10.831 3.641 1.00 86.81 90 PRO A CA 1
ATOM 607 C C . PRO A 1 90 ? -12.613 12.088 2.767 1.00 86.81 90 PRO A C 1
ATOM 609 O O . PRO A 1 90 ? -13.729 12.569 2.529 1.00 86.81 90 PRO A O 1
ATOM 612 N N . PRO A 1 91 ? -11.489 12.608 2.240 1.00 84.56 91 PRO A N 1
ATOM 613 C CA . PRO A 1 91 ? -11.555 13.670 1.250 1.00 84.56 91 PRO A CA 1
ATOM 614 C C . PRO A 1 91 ? -12.354 13.175 0.028 1.00 84.56 91 PRO A C 1
ATOM 616 O O . PRO A 1 91 ? -12.248 11.993 -0.316 1.00 84.56 91 PRO A O 1
ATOM 619 N N . PRO A 1 92 ? -13.160 14.034 -0.628 1.00 81.00 92 PRO A N 1
ATOM 620 C CA . PRO A 1 92 ? -14.002 13.639 -1.763 1.00 81.00 92 PRO A CA 1
ATOM 621 C C . PRO A 1 92 ? -13.245 12.948 -2.901 1.00 81.00 92 PRO A C 1
ATOM 623 O O . PRO A 1 92 ? -13.833 12.186 -3.664 1.00 81.00 92 PRO A O 1
ATOM 626 N N . GLU A 1 93 ? -11.954 13.237 -3.023 1.00 80.94 93 GLU A N 1
ATOM 627 C CA . GLU A 1 93 ? -11.067 12.707 -4.044 1.00 80.94 93 GLU A CA 1
ATOM 628 C C . GLU A 1 93 ? -10.574 11.286 -3.737 1.00 80.94 93 GLU A C 1
ATOM 630 O O . GLU A 1 93 ? -10.090 10.619 -4.643 1.00 80.94 93 GLU A O 1
ATOM 635 N N . LEU A 1 94 ? -10.691 10.792 -2.497 1.00 79.12 94 LEU A N 1
ATOM 636 C CA . LEU A 1 94 ? -10.263 9.437 -2.151 1.00 79.12 94 LEU A CA 1
ATOM 637 C C . LEU A 1 94 ? -11.273 8.410 -2.678 1.00 79.12 94 LEU A C 1
ATOM 639 O O . LEU A 1 94 ? -12.351 8.220 -2.112 1.00 79.12 94 LEU A O 1
ATOM 643 N N . SER A 1 95 ? -10.899 7.688 -3.733 1.00 63.12 95 SER A N 1
ATOM 644 C CA . SER A 1 95 ? -11.796 6.754 -4.423 1.00 63.12 95 SER A CA 1
ATOM 645 C C . SER A 1 95 ? -12.071 5.450 -3.661 1.00 63.12 95 SER A C 1
ATOM 647 O O . SER A 1 95 ? -12.985 4.706 -4.025 1.00 63.12 95 SER A O 1
ATOM 649 N N . LEU A 1 96 ? -11.311 5.155 -2.599 1.00 64.62 96 LEU A N 1
ATOM 650 C CA . LEU A 1 96 ? -11.387 3.896 -1.848 1.00 64.62 96 LEU A CA 1
ATOM 651 C C . LEU A 1 96 ? -11.323 4.129 -0.333 1.00 64.62 96 LEU A C 1
ATOM 653 O O . LEU A 1 96 ? -10.268 3.949 0.279 1.00 64.62 96 LEU A O 1
ATOM 657 N N . PRO A 1 97 ? -12.445 4.510 0.298 1.00 60.84 97 PRO A N 1
ATOM 658 C CA . PRO A 1 97 ? -12.482 4.718 1.741 1.00 60.84 97 PRO A CA 1
ATOM 659 C C . PRO A 1 97 ? -12.424 3.405 2.529 1.00 60.84 97 PRO A C 1
ATOM 661 O O . PRO A 1 97 ? -12.112 3.436 3.717 1.00 60.84 97 PRO A O 1
ATOM 664 N N . GLU A 1 98 ? -12.715 2.270 1.883 1.00 75.44 98 GLU A N 1
ATOM 665 C CA . GLU A 1 98 ? -12.649 0.935 2.471 1.00 75.44 98 GLU A CA 1
ATOM 666 C C . GLU A 1 98 ? -11.544 0.110 1.807 1.00 75.44 98 GLU A C 1
ATOM 668 O O . GLU A 1 98 ? -11.525 -0.074 0.586 1.00 75.44 98 GLU A O 1
ATOM 673 N N . VAL A 1 99 ? -10.608 -0.387 2.614 1.00 86.00 99 VAL A N 1
ATOM 674 C CA . VAL A 1 99 ? -9.405 -1.067 2.131 1.00 86.00 99 VAL A CA 1
ATOM 675 C C . VAL A 1 99 ? -9.275 -2.427 2.796 1.00 86.00 99 VAL A C 1
ATOM 677 O O . VAL A 1 99 ? -9.214 -2.530 4.019 1.00 86.00 99 VAL A O 1
ATOM 680 N N . ARG A 1 100 ? -9.157 -3.473 1.973 1.00 92.06 100 ARG A N 1
ATOM 681 C CA . ARG A 1 100 ? -8.673 -4.782 2.419 1.00 92.06 100 ARG A CA 1
ATOM 682 C C . ARG A 1 100 ? -7.154 -4.747 2.494 1.00 92.06 100 ARG A C 1
ATOM 684 O O . ARG A 1 100 ? -6.506 -4.384 1.510 1.00 92.06 100 ARG A O 1
ATOM 691 N N . LEU A 1 101 ? -6.594 -5.205 3.607 1.00 94.12 101 LEU A N 1
ATOM 692 C CA . LEU A 1 101 ? -5.178 -5.521 3.717 1.00 94.12 101 LEU A CA 1
ATOM 693 C C . LEU A 1 101 ? -4.989 -6.992 4.072 1.00 94.12 101 LEU A C 1
ATOM 695 O O . LEU A 1 101 ? -5.671 -7.533 4.934 1.00 94.12 101 LEU A O 1
ATOM 699 N N . ASP A 1 102 ? -4.024 -7.626 3.427 1.00 92.31 102 ASP A N 1
ATOM 700 C CA . ASP A 1 102 ? -3.617 -8.997 3.700 1.00 92.31 102 ASP A CA 1
ATOM 701 C C . ASP A 1 102 ? -2.217 -8.991 4.313 1.00 92.31 102 ASP A C 1
ATOM 703 O O . ASP A 1 102 ? -1.306 -8.344 3.784 1.00 92.31 102 ASP A O 1
ATOM 707 N N . TYR A 1 103 ? -2.019 -9.706 5.420 1.00 92.12 103 TYR A N 1
ATOM 708 C CA . TYR A 1 103 ? -0.690 -9.878 5.991 1.00 92.12 103 TYR A CA 1
ATOM 709 C C . TYR A 1 103 ? 0.039 -10.990 5.242 1.00 92.12 103 TYR A C 1
ATOM 711 O O . TYR A 1 103 ? -0.266 -12.177 5.368 1.00 92.12 103 TYR A O 1
ATOM 719 N N . THR A 1 104 ? 1.024 -10.610 4.440 1.00 86.50 104 THR A N 1
ATOM 720 C CA . THR A 1 104 ? 1.809 -11.528 3.617 1.00 86.50 104 THR A CA 1
ATOM 721 C C . THR A 1 104 ? 3.268 -11.110 3.644 1.00 86.50 104 THR A C 1
ATOM 723 O O . THR A 1 104 ? 3.586 -9.929 3.683 1.00 86.50 104 THR A O 1
ATOM 726 N N . GLY A 1 105 ? 4.200 -12.066 3.680 1.00 83.25 105 GLY A N 1
ATOM 727 C CA . GLY A 1 105 ? 5.633 -11.750 3.672 1.00 83.25 105 GLY A CA 1
ATOM 728 C C . GLY A 1 105 ? 6.074 -10.767 4.772 1.00 83.25 105 GLY A C 1
ATOM 729 O O . GLY A 1 105 ? 6.917 -9.909 4.506 1.00 83.25 105 GLY A O 1
ATOM 730 N N . LYS A 1 106 ? 5.500 -10.877 5.982 1.00 88.50 106 LYS A N 1
ATOM 731 C CA . LYS A 1 106 ? 5.786 -10.034 7.165 1.00 88.50 106 LYS A CA 1
ATOM 732 C C . LYS A 1 106 ? 5.455 -8.542 7.012 1.00 88.50 106 LYS A C 1
ATOM 734 O O . LYS A 1 106 ? 6.139 -7.681 7.564 1.00 88.50 106 LYS A O 1
ATOM 739 N N . HIS A 1 107 ? 4.447 -8.225 6.213 1.00 92.62 107 HIS A N 1
ATOM 740 C CA . HIS A 1 107 ? 3.917 -6.875 6.067 1.00 92.62 107 HIS A CA 1
ATOM 741 C C . HIS A 1 107 ? 2.448 -6.947 5.666 1.00 92.62 107 HIS A C 1
ATOM 743 O O . HIS A 1 107 ? 1.987 -7.953 5.128 1.00 92.62 107 HIS A O 1
ATOM 749 N N . TRP A 1 108 ? 1.720 -5.866 5.896 1.00 95.31 108 TRP A N 1
ATOM 750 C CA . TRP A 1 108 ? 0.372 -5.713 5.375 1.00 95.31 108 TRP A CA 1
ATOM 751 C C . TRP A 1 108 ? 0.416 -5.164 3.958 1.00 95.31 108 TRP A C 1
ATOM 753 O O . TRP A 1 108 ? 1.189 -4.248 3.659 1.00 95.31 108 TRP A O 1
ATOM 763 N N . LEU A 1 109 ? -0.416 -5.725 3.089 1.00 94.44 109 LEU A N 1
ATOM 764 C CA . LEU A 1 109 ? -0.534 -5.332 1.697 1.00 94.44 109 LEU A CA 1
ATOM 765 C C . LEU A 1 109 ? -2.001 -5.093 1.339 1.00 94.44 109 LEU A C 1
ATOM 767 O O . LEU A 1 109 ? -2.801 -6.022 1.374 1.00 94.44 109 LEU A O 1
ATOM 771 N N . GLY A 1 110 ? -2.328 -3.869 0.938 1.00 93.94 110 GLY A N 1
ATOM 772 C CA . GLY A 1 110 ? -3.568 -3.536 0.240 1.00 93.94 110 GLY A CA 1
ATOM 773 C C . GLY A 1 110 ? -3.293 -3.291 -1.240 1.00 93.94 110 GLY A C 1
ATOM 774 O O . GLY A 1 110 ? -2.301 -2.644 -1.588 1.00 93.94 110 GLY A O 1
ATOM 775 N N . VAL A 1 111 ? -4.153 -3.811 -2.114 1.00 93.44 111 VAL A N 1
ATOM 776 C CA . VAL A 1 111 ? -4.085 -3.572 -3.562 1.00 93.44 111 VAL A CA 1
ATOM 777 C C . VAL A 1 111 ? -5.486 -3.321 -4.088 1.00 93.44 111 VAL A C 1
ATOM 779 O O . VAL A 1 111 ? -6.396 -4.114 -3.851 1.00 93.44 111 VAL A O 1
ATOM 782 N N . SER A 1 112 ? -5.643 -2.257 -4.855 1.00 90.38 112 SER A N 1
ATOM 783 C CA . SER A 1 112 ? -6.865 -1.957 -5.588 1.00 90.38 112 SER A CA 1
ATOM 784 C C . SER A 1 112 ? -6.537 -1.526 -7.009 1.00 90.38 112 SER A C 1
ATOM 786 O O . SER A 1 112 ? -5.375 -1.301 -7.352 1.00 90.38 112 SER A O 1
ATOM 788 N N . ILE A 1 113 ? -7.570 -1.457 -7.842 1.00 90.38 113 ILE A N 1
ATOM 789 C CA . ILE A 1 113 ? -7.464 -1.004 -9.222 1.00 90.38 113 ILE A CA 1
ATOM 790 C C . ILE A 1 113 ? -8.642 -0.088 -9.547 1.00 90.38 113 ILE A C 1
ATOM 792 O O . ILE A 1 113 ? -9.782 -0.386 -9.189 1.00 90.38 113 ILE A O 1
ATOM 796 N N . ASN A 1 114 ? -8.364 1.002 -10.246 1.00 87.31 114 ASN A N 1
ATOM 797 C CA . ASN A 1 114 ? -9.350 1.942 -10.759 1.00 87.31 114 ASN A CA 1
ATOM 798 C C . ASN A 1 114 ? -9.004 2.336 -12.200 1.00 87.31 114 ASN A C 1
ATOM 800 O O . ASN A 1 114 ? -7.888 2.136 -12.683 1.00 87.31 114 ASN A O 1
ATOM 804 N N . GLN A 1 115 ? -9.992 2.878 -12.909 1.00 87.56 115 GLN A N 1
ATOM 805 C CA . GLN A 1 115 ? -9.730 3.585 -14.161 1.00 87.56 115 GLN A CA 1
ATOM 806 C C . GLN A 1 115 ? -9.135 4.958 -13.826 1.00 87.56 115 GLN A C 1
ATOM 808 O O . GLN A 1 115 ? -9.557 5.592 -12.858 1.00 87.56 115 GLN A O 1
ATOM 813 N N . ALA A 1 116 ? -8.167 5.404 -14.618 1.00 85.19 116 ALA A N 1
ATOM 814 C CA . ALA A 1 116 ? -7.486 6.683 -14.459 1.00 85.19 116 ALA A CA 1
ATOM 815 C C . ALA A 1 116 ? -6.998 7.207 -15.816 1.00 85.19 116 ALA A C 1
ATOM 817 O O . ALA A 1 116 ? -7.232 6.602 -16.867 1.00 85.19 116 ALA A O 1
ATOM 818 N N . THR A 1 117 ? -6.280 8.327 -15.794 1.00 84.19 117 THR A N 1
ATOM 819 C CA . THR A 1 117 ? -5.580 8.861 -16.962 1.00 84.19 117 THR A CA 1
ATOM 820 C C . THR A 1 117 ? -4.116 9.138 -16.641 1.00 84.19 117 THR A C 1
ATOM 822 O O . THR A 1 117 ? -3.770 9.577 -15.549 1.00 84.19 117 THR A O 1
ATOM 825 N N . CYS A 1 118 ? -3.242 8.897 -17.614 1.00 83.94 118 CYS A N 1
ATOM 826 C CA . CYS A 1 118 ? -1.857 9.350 -17.605 1.00 83.94 118 CYS A CA 1
ATOM 827 C C . CYS A 1 118 ? -1.697 10.422 -18.686 1.00 83.94 118 CYS A C 1
ATOM 829 O O . CYS A 1 118 ? -1.669 10.108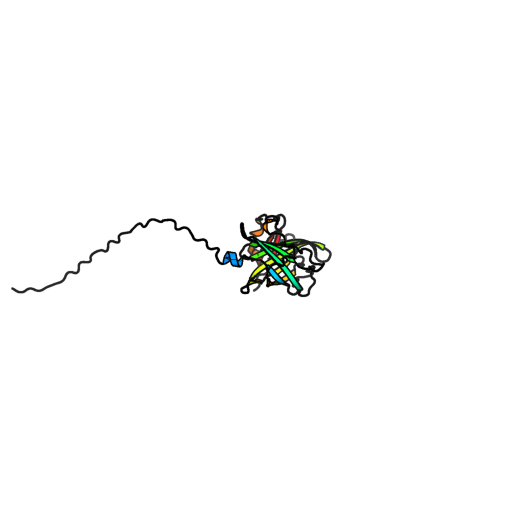 -19.880 1.00 83.94 118 CYS A O 1
ATOM 831 N N . GLY A 1 119 ? -1.672 11.694 -18.279 1.00 81.69 119 GLY A N 1
ATOM 832 C CA . GLY A 1 119 ? -1.951 12.788 -19.212 1.00 81.69 119 GLY A CA 1
ATOM 833 C C . GLY A 1 119 ? -3.343 12.602 -19.824 1.00 81.69 119 GLY A C 1
ATOM 834 O O . GLY A 1 119 ? -4.300 12.348 -19.097 1.00 81.69 119 GLY A O 1
ATOM 835 N N . ASP A 1 120 ? -3.439 12.640 -21.153 1.00 82.06 120 ASP A N 1
ATOM 836 C CA . ASP A 1 120 ? -4.704 12.446 -21.880 1.00 82.06 120 ASP A CA 1
ATOM 837 C C . ASP A 1 120 ? -5.017 10.972 -22.205 1.00 82.06 120 ASP A C 1
ATOM 839 O O . ASP A 1 120 ? -6.004 10.678 -22.881 1.00 82.06 120 ASP A O 1
ATOM 843 N N . GLN A 1 121 ? -4.165 10.027 -21.792 1.00 84.81 121 GLN A N 1
ATOM 844 C CA . GLN A 1 121 ? -4.332 8.613 -22.134 1.00 84.81 121 GLN A CA 1
ATOM 845 C C . GLN A 1 121 ? -5.064 7.855 -21.022 1.00 84.81 121 GLN A C 1
ATOM 847 O O . GLN A 1 121 ? -4.579 7.853 -19.887 1.00 84.81 121 GLN A O 1
ATOM 852 N N . PRO A 1 122 ? -6.187 7.172 -21.315 1.00 87.75 122 PRO A N 1
ATOM 853 C CA . PRO A 1 122 ? -6.845 6.319 -20.336 1.00 87.75 122 PRO A CA 1
ATOM 854 C C . PRO A 1 122 ? -5.937 5.144 -19.967 1.00 87.75 122 PRO A C 1
ATOM 856 O O . PRO A 1 122 ? -5.290 4.539 -20.824 1.00 87.75 122 PRO A O 1
ATOM 859 N N . THR A 1 123 ? -5.897 4.816 -18.683 1.00 88.12 123 THR A N 1
ATOM 860 C CA . THR A 1 123 ? -5.109 3.710 -18.144 1.00 88.12 123 THR A CA 1
ATOM 861 C C . THR A 1 123 ? -5.838 3.067 -16.978 1.00 88.12 123 THR A C 1
ATOM 863 O O . THR A 1 123 ? -6.703 3.663 -16.341 1.00 88.12 123 THR A O 1
ATOM 866 N N . GLU A 1 124 ? -5.439 1.847 -16.659 1.00 89.25 124 GLU A N 1
ATOM 867 C CA . GLU A 1 124 ? -5.687 1.293 -15.339 1.00 89.25 124 GLU A CA 1
ATOM 868 C C . GLU A 1 124 ? -4.596 1.753 -14.385 1.00 89.25 124 GLU A C 1
ATOM 870 O O . GLU A 1 124 ? -3.411 1.812 -14.738 1.00 89.25 124 GLU A O 1
ATOM 875 N N . GLU A 1 125 ? -5.024 2.074 -13.178 1.00 89.06 125 GLU A N 1
ATOM 876 C CA . GLU A 1 125 ? -4.181 2.516 -12.091 1.00 89.06 125 GLU A CA 1
ATOM 877 C C . GLU A 1 125 ? -4.380 1.566 -10.920 1.00 89.06 125 GLU A C 1
ATOM 879 O O . GLU A 1 125 ? -5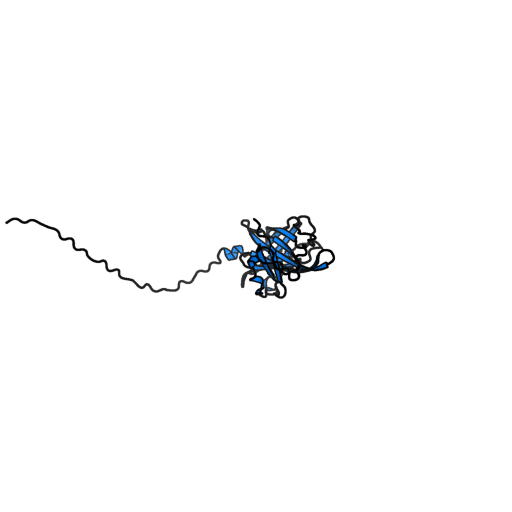.497 1.312 -10.477 1.00 89.06 125 GLU A O 1
ATOM 884 N N . PHE A 1 126 ? -3.279 1.005 -10.450 1.00 92.44 126 PHE A N 1
ATOM 885 C CA . PHE A 1 126 ? -3.226 0.177 -9.267 1.00 92.44 126 PHE A CA 1
ATOM 886 C C . PHE A 1 126 ? -2.781 1.047 -8.102 1.00 92.44 126 PHE A C 1
ATOM 888 O O . PHE A 1 126 ? -1.691 1.627 -8.148 1.00 92.44 126 PHE A O 1
ATOM 895 N N . LYS A 1 127 ? -3.575 1.086 -7.033 1.00 91.75 127 LYS A N 1
ATOM 896 C CA . LYS A 1 127 ? -3.117 1.639 -5.761 1.00 91.75 127 LYS A CA 1
ATOM 897 C C . LYS A 1 127 ? -2.598 0.507 -4.897 1.00 91.75 127 LYS A C 1
ATOM 899 O O . LYS A 1 127 ? -3.284 -0.491 -4.682 1.00 91.75 127 LYS A O 1
ATOM 904 N N . THR A 1 128 ? -1.374 0.648 -4.404 1.00 93.31 128 THR A N 1
ATOM 905 C CA . THR A 1 128 ? -0.774 -0.332 -3.493 1.00 93.31 128 THR A CA 1
ATOM 906 C C . THR A 1 128 ? -0.418 0.336 -2.183 1.00 93.31 128 THR A C 1
ATOM 908 O O . THR A 1 128 ? 0.279 1.349 -2.194 1.00 93.31 128 THR A O 1
ATOM 911 N N . LEU A 1 129 ? -0.815 -0.263 -1.069 1.00 94.81 129 LEU A N 1
ATOM 912 C CA . LEU A 1 129 ? -0.421 0.139 0.273 1.00 94.81 129 LEU A CA 1
ATOM 913 C C . LEU A 1 129 ? 0.395 -0.992 0.893 1.00 94.81 129 LEU A C 1
ATOM 915 O O . LEU A 1 129 ? -0.123 -2.081 1.106 1.00 94.81 129 LEU A O 1
ATOM 919 N N . THR A 1 130 ? 1.677 -0.759 1.155 1.00 95.25 130 THR A N 1
ATOM 920 C CA . THR A 1 130 ? 2.526 -1.691 1.911 1.00 95.25 130 THR A CA 1
ATOM 921 C C . THR A 1 130 ? 2.814 -1.083 3.272 1.00 95.25 130 THR A C 1
ATOM 923 O O . THR A 1 130 ? 3.306 0.042 3.313 1.00 95.25 130 THR A O 1
ATOM 926 N N . LEU A 1 131 ? 2.563 -1.821 4.353 1.00 96.19 131 LEU A N 1
ATOM 927 C CA . LEU A 1 131 ? 2.817 -1.385 5.725 1.00 96.19 131 LEU A CA 1
ATOM 928 C C . LEU A 1 131 ? 3.664 -2.411 6.476 1.00 96.19 131 LEU A C 1
ATOM 930 O O . LEU A 1 131 ? 3.314 -3.586 6.582 1.00 96.19 131 LEU A O 1
ATOM 934 N N . HIS A 1 132 ? 4.768 -1.941 7.031 1.00 94.75 132 HIS A N 1
ATOM 935 C CA . HIS A 1 132 ? 5.663 -2.685 7.895 1.00 94.75 132 HIS A CA 1
ATOM 936 C C . HIS A 1 132 ? 5.420 -2.274 9.350 1.00 94.75 132 HIS A C 1
ATOM 938 O O . HIS A 1 132 ? 5.349 -1.072 9.622 1.00 94.75 132 HIS A O 1
ATOM 944 N N . PRO A 1 133 ? 5.304 -3.237 10.278 1.00 92.06 133 PRO A N 1
ATOM 945 C CA . PRO A 1 133 ? 5.248 -2.951 11.707 1.00 92.06 133 PRO A CA 1
ATOM 946 C C . PRO A 1 133 ? 6.417 -2.060 12.136 1.00 92.06 133 PRO A C 1
ATOM 948 O O . PRO A 1 133 ? 7.560 -2.290 11.735 1.00 92.06 133 PRO A O 1
ATOM 951 N N . ALA A 1 134 ? 6.125 -1.039 12.935 1.00 87.06 134 ALA A N 1
ATOM 952 C CA . ALA A 1 134 ? 7.116 -0.156 13.532 1.00 87.06 134 ALA A CA 1
ATOM 953 C C . ALA A 1 134 ? 7.273 -0.460 15.031 1.00 87.06 134 ALA A C 1
ATOM 955 O O . ALA A 1 134 ? 6.353 -0.951 15.682 1.00 87.06 134 ALA A O 1
ATOM 956 N N . GLU A 1 135 ? 8.436 -0.134 15.601 1.00 80.12 135 GLU A N 1
ATOM 957 C CA . GLU A 1 135 ? 8.757 -0.424 17.012 1.00 80.12 135 GLU A CA 1
ATOM 958 C C . GLU A 1 135 ? 7.799 0.251 18.010 1.00 80.12 135 GLU A C 1
ATOM 960 O O . GLU A 1 135 ? 7.636 -0.210 19.136 1.00 80.12 135 GLU A O 1
ATOM 965 N N . ASN A 1 136 ? 7.137 1.334 17.598 1.00 76.75 136 ASN A N 1
ATOM 966 C CA . ASN A 1 136 ? 6.195 2.098 18.414 1.00 76.75 136 ASN A CA 1
ATOM 967 C C . ASN A 1 136 ? 4.759 1.530 18.416 1.00 76.75 136 ASN A C 1
ATOM 969 O O . ASN A 1 136 ? 3.849 2.202 18.898 1.00 76.75 136 ASN A O 1
ATOM 973 N N . GLY A 1 137 ? 4.535 0.335 17.856 1.00 78.75 137 GLY A N 1
ATOM 974 C CA . GLY A 1 137 ? 3.200 -0.265 17.718 1.00 78.75 137 GLY A CA 1
ATOM 975 C C . GLY A 1 137 ? 2.347 0.350 16.600 1.00 78.75 137 GLY A C 1
ATOM 976 O O . GLY A 1 137 ? 1.158 0.050 16.489 1.00 78.75 137 GLY A O 1
ATOM 977 N N . GLY A 1 138 ? 2.942 1.226 15.788 1.00 91.06 138 GLY A N 1
ATOM 978 C CA . GLY A 1 138 ? 2.380 1.735 14.545 1.00 91.06 138 GLY A CA 1
ATOM 979 C C . GLY A 1 138 ? 2.889 0.973 13.322 1.00 91.06 138 GLY A C 1
ATOM 980 O O . GLY A 1 138 ? 3.441 -0.125 13.423 1.00 91.06 138 GLY A O 1
ATOM 981 N N . PHE A 1 139 ? 2.748 1.590 12.151 1.00 95.94 139 PHE A N 1
ATOM 982 C CA . PHE A 1 139 ? 3.278 1.062 10.898 1.00 95.94 139 PHE A CA 1
ATOM 983 C C . PHE A 1 139 ? 3.964 2.155 10.086 1.00 95.94 139 PHE A C 1
ATOM 985 O O . PHE A 1 139 ? 3.605 3.326 10.160 1.00 95.94 139 PHE A O 1
ATOM 992 N N . THR A 1 140 ? 4.929 1.766 9.262 1.00 96.62 140 THR A N 1
ATOM 993 C CA . THR A 1 140 ? 5.519 2.636 8.237 1.00 96.62 140 THR A CA 1
ATOM 994 C C . THR A 1 140 ? 5.486 1.940 6.890 1.00 96.62 140 THR A C 1
ATOM 996 O O . THR A 1 140 ? 5.441 0.713 6.820 1.00 96.62 140 THR A O 1
ATOM 999 N N . GLY A 1 141 ? 5.521 2.684 5.791 1.00 96.06 141 GLY A N 1
ATOM 1000 C CA . GLY A 1 141 ? 5.578 2.039 4.491 1.00 96.06 141 GLY A CA 1
ATOM 1001 C C . GLY A 1 141 ? 5.397 2.966 3.310 1.00 96.06 141 GLY A C 1
ATOM 1002 O O . GLY A 1 141 ? 5.918 4.082 3.291 1.00 96.06 141 GLY A O 1
ATOM 1003 N N . THR A 1 142 ? 4.713 2.472 2.282 1.00 95.44 142 THR A N 1
ATOM 1004 C CA . THR A 1 142 ? 4.512 3.230 1.047 1.00 95.44 142 THR A CA 1
ATOM 1005 C C . THR A 1 142 ? 3.118 3.029 0.482 1.00 95.44 142 THR A C 1
ATOM 1007 O O . THR A 1 142 ? 2.646 1.896 0.372 1.00 95.44 142 THR A O 1
ATOM 1010 N N . TYR A 1 143 ? 2.524 4.132 0.044 1.00 93.75 143 TYR A N 1
ATOM 1011 C CA . TYR A 1 143 ? 1.370 4.167 -0.837 1.00 93.75 143 TYR A CA 1
ATOM 1012 C C . TYR A 1 143 ? 1.867 4.475 -2.249 1.00 93.75 143 TYR A C 1
ATOM 1014 O O . TYR A 1 143 ? 2.642 5.412 -2.433 1.00 93.75 143 TYR A O 1
ATOM 1022 N N . ARG A 1 144 ? 1.488 3.668 -3.240 1.00 91.81 144 ARG A N 1
ATOM 1023 C CA . ARG A 1 144 ? 1.910 3.852 -4.634 1.00 91.81 144 ARG A CA 1
ATOM 1024 C C . ARG A 1 144 ? 0.717 3.903 -5.553 1.00 91.81 144 ARG A C 1
ATOM 1026 O O . ARG A 1 144 ? -0.190 3.088 -5.410 1.00 91.81 144 ARG A O 1
ATOM 1033 N N . SER A 1 145 ?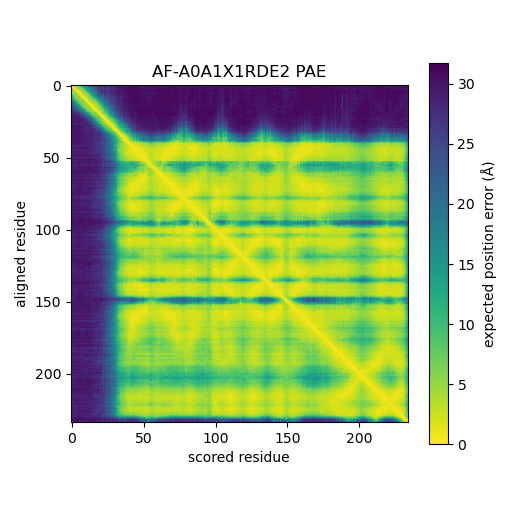 0.814 4.781 -6.535 1.00 90.62 145 SER A N 1
ATOM 1034 C CA . SER A 1 145 ? 0.028 4.757 -7.748 1.00 90.62 145 SER A CA 1
ATOM 1035 C C . SER A 1 145 ? 0.853 4.165 -8.886 1.00 90.62 145 SER A C 1
ATOM 1037 O O . SER A 1 145 ? 1.923 4.684 -9.212 1.00 90.62 145 SER A O 1
ATOM 1039 N N . LEU A 1 146 ? 0.394 3.054 -9.459 1.00 89.69 146 LEU A N 1
ATOM 1040 C CA . LEU A 1 146 ? 1.101 2.312 -10.499 1.00 89.69 146 LEU A CA 1
ATOM 1041 C C . LEU A 1 146 ? 0.217 2.160 -11.731 1.00 89.69 146 LEU A C 1
ATOM 1043 O O . LEU A 1 146 ? -0.873 1.607 -11.644 1.00 89.69 146 LEU A O 1
ATOM 1047 N N . THR A 1 147 ? 0.703 2.569 -12.895 1.00 87.69 147 THR A N 1
ATOM 1048 C CA . THR A 1 147 ? -0.004 2.349 -14.164 1.00 87.69 147 THR A CA 1
ATOM 1049 C C . THR A 1 147 ? 0.651 1.218 -14.955 1.00 87.69 147 THR A C 1
ATOM 1051 O O . THR A 1 147 ? 1.841 0.938 -14.795 1.00 87.69 147 THR A O 1
ATOM 1054 N N . ALA A 1 148 ? -0.125 0.529 -15.797 1.00 71.12 148 ALA A N 1
ATOM 1055 C CA . ALA A 1 148 ? 0.337 -0.650 -16.542 1.00 71.12 148 ALA A CA 1
ATOM 1056 C C . ALA A 1 148 ? 1.420 -0.343 -17.600 1.00 71.12 148 ALA A C 1
ATOM 1058 O O . ALA A 1 148 ? 2.023 -1.257 -18.163 1.00 71.12 148 ALA A O 1
ATOM 1059 N N . SER A 1 149 ? 1.684 0.934 -17.867 1.00 63.25 149 SER A N 1
ATOM 1060 C CA . SER A 1 149 ? 2.664 1.401 -18.842 1.00 63.25 149 SER A CA 1
ATOM 1061 C C . SER A 1 149 ? 3.819 2.124 -18.151 1.00 63.25 149 SER A C 1
ATOM 1063 O O . SER A 1 149 ? 3.606 2.949 -17.271 1.00 63.25 149 SER A O 1
ATOM 1065 N N . ASN A 1 150 ? 5.054 1.899 -18.616 1.00 60.84 150 ASN A N 1
ATOM 1066 C CA . ASN A 1 150 ? 6.232 2.723 -18.290 1.00 60.84 150 ASN A CA 1
ATOM 1067 C C . ASN A 1 150 ? 6.131 4.139 -18.911 1.00 60.84 150 ASN A C 1
ATOM 1069 O O . ASN A 1 150 ? 7.104 4.691 -19.409 1.00 60.84 150 ASN A O 1
ATOM 1073 N N . ASN A 1 151 ? 4.936 4.725 -18.907 1.00 67.12 151 ASN A N 1
ATOM 1074 C CA . ASN A 1 151 ? 4.612 6.060 -19.409 1.00 67.12 151 ASN A CA 1
ATOM 1075 C C . ASN A 1 151 ? 5.089 7.174 -18.459 1.00 67.12 151 ASN A C 1
ATOM 1077 O O . ASN A 1 151 ? 4.855 8.348 -18.723 1.00 67.12 151 ASN A O 1
ATOM 1081 N N . GLY A 1 152 ? 5.738 6.806 -17.349 1.00 73.81 152 GLY A N 1
ATOM 1082 C CA . GLY A 1 152 ? 6.194 7.749 -16.344 1.00 73.81 152 GLY A CA 1
ATOM 1083 C C . GLY A 1 152 ? 5.051 8.366 -15.546 1.00 73.81 152 GLY A C 1
ATOM 1084 O O . GLY A 1 152 ? 5.211 9.495 -15.127 1.00 73.81 152 GLY A O 1
ATOM 1085 N N . CYS A 1 153 ? 3.925 7.673 -15.345 1.00 85.88 153 CYS A N 1
ATOM 1086 C CA . CYS A 1 153 ? 2.828 8.143 -14.488 1.00 85.88 153 CYS A CA 1
ATOM 1087 C C . CYS A 1 153 ? 2.763 7.477 -13.112 1.00 85.88 153 CYS A C 1
ATOM 1089 O O . CYS A 1 153 ? 1.782 7.634 -12.390 1.00 85.88 153 CYS A O 1
ATOM 1091 N N . ASN A 1 154 ? 3.801 6.738 -12.731 1.00 88.62 154 ASN A N 1
ATOM 1092 C CA . ASN A 1 154 ? 3.864 6.160 -11.398 1.00 88.62 154 ASN A CA 1
ATOM 1093 C C . ASN A 1 154 ? 4.195 7.246 -10.373 1.00 88.62 154 ASN A C 1
ATOM 1095 O O . ASN A 1 154 ? 5.037 8.113 -10.624 1.00 88.62 154 ASN A O 1
ATOM 1099 N N . ALA A 1 155 ? 3.572 7.151 -9.207 1.00 89.94 155 ALA A N 1
ATOM 1100 C CA . ALA A 1 155 ? 3.841 8.038 -8.091 1.00 89.94 155 ALA A CA 1
ATOM 1101 C C . ALA A 1 155 ? 3.828 7.270 -6.770 1.00 89.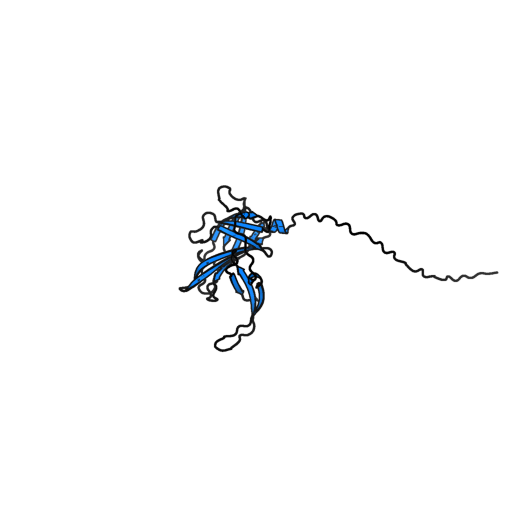94 155 ALA A C 1
ATOM 1103 O O . ALA A 1 155 ? 3.168 6.236 -6.650 1.00 89.94 155 ALA A O 1
ATOM 1104 N N . ASP A 1 156 ? 4.557 7.752 -5.773 1.00 92.38 156 ASP A N 1
ATOM 1105 C CA . ASP A 1 156 ? 4.548 7.184 -4.438 1.00 92.38 156 ASP A CA 1
ATOM 1106 C C . ASP A 1 156 ? 4.594 8.221 -3.318 1.00 92.38 156 ASP A C 1
ATOM 1108 O O . ASP A 1 156 ? 4.888 9.399 -3.511 1.00 92.38 156 ASP A O 1
ATOM 1112 N N . ARG A 1 157 ? 4.216 7.763 -2.125 1.00 94.69 157 ARG A N 1
ATOM 1113 C CA . ARG A 1 157 ? 4.243 8.515 -0.872 1.00 94.69 157 ARG A CA 1
ATOM 1114 C C . ARG A 1 157 ? 4.741 7.636 0.248 1.00 94.69 157 ARG A C 1
ATOM 1116 O O . ARG A 1 157 ? 4.351 6.469 0.351 1.00 94.69 157 ARG A O 1
ATOM 1123 N N . SER A 1 158 ? 5.527 8.219 1.145 1.00 97.19 158 SER A N 1
ATOM 1124 C CA . SER A 1 158 ? 5.770 7.609 2.448 1.00 97.19 158 SER A CA 1
ATOM 1125 C C . SER A 1 158 ? 4.472 7.529 3.244 1.00 97.19 158 SER A C 1
ATOM 1127 O O . SER A 1 158 ? 3.643 8.436 3.176 1.00 97.19 158 SER A O 1
ATOM 1129 N N . VAL A 1 159 ? 4.331 6.462 4.023 1.00 97.00 159 VAL A N 1
ATOM 1130 C CA . VAL A 1 159 ? 3.188 6.243 4.910 1.00 97.00 159 VAL A CA 1
ATOM 1131 C C . VAL A 1 159 ? 3.681 6.068 6.337 1.00 97.00 159 VAL A C 1
ATOM 1133 O O . VAL A 1 159 ? 4.601 5.279 6.563 1.00 97.00 159 VAL A O 1
ATOM 1136 N N . THR A 1 160 ? 3.017 6.730 7.280 1.00 97.38 160 THR A N 1
ATOM 1137 C CA . THR A 1 160 ? 3.129 6.458 8.717 1.00 97.38 160 THR A CA 1
ATOM 1138 C C . THR A 1 160 ? 1.731 6.247 9.287 1.00 97.38 160 THR A C 1
ATOM 1140 O O . THR A 1 160 ? 0.833 7.046 9.042 1.00 97.38 160 THR A O 1
ATOM 1143 N N . LEU A 1 161 ? 1.531 5.171 10.046 1.00 96.25 161 LEU A N 1
ATOM 1144 C CA . LEU A 1 161 ? 0.349 4.968 10.877 1.00 96.25 161 LEU A CA 1
ATOM 1145 C C . LEU A 1 161 ? 0.766 4.983 12.338 1.00 96.25 161 LEU A C 1
ATOM 1147 O O . LEU A 1 161 ? 1.563 4.148 12.765 1.00 96.25 161 LEU A O 1
ATOM 1151 N N . THR A 1 162 ? 0.164 5.872 13.115 1.00 96.06 162 THR A N 1
ATOM 1152 C CA . THR A 1 162 ? 0.363 5.945 14.564 1.00 96.06 162 THR A CA 1
ATOM 1153 C C . THR A 1 162 ? -0.931 5.564 15.263 1.00 96.06 162 THR A C 1
ATOM 1155 O O . THR A 1 162 ? -1.958 6.194 15.021 1.00 96.06 162 THR A O 1
ATOM 1158 N N . ARG A 1 163 ? -0.901 4.536 16.121 1.00 94.88 163 ARG A N 1
ATOM 1159 C CA . ARG A 1 163 ? -2.086 4.114 16.880 1.00 94.88 163 ARG A CA 1
ATOM 1160 C C . ARG A 1 163 ? -2.485 5.213 17.864 1.00 94.88 163 ARG A C 1
ATOM 1162 O O . ARG A 1 163 ? -1.657 5.662 18.653 1.00 94.88 163 ARG A O 1
ATOM 1169 N N . THR A 1 164 ? -3.747 5.621 17.836 1.00 95.4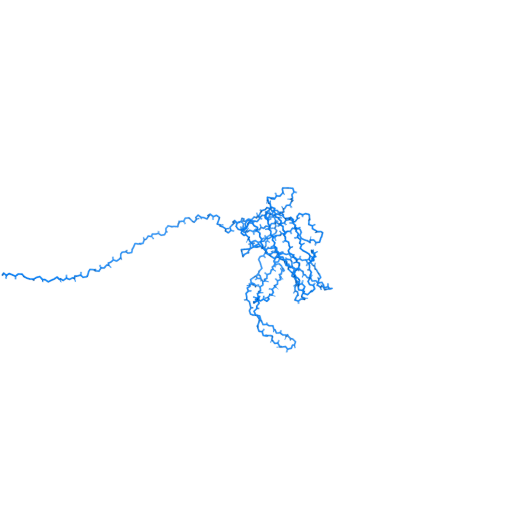4 164 THR A N 1
ATOM 1170 C CA . THR A 1 164 ? -4.297 6.676 18.704 1.00 95.44 164 THR A CA 1
ATOM 1171 C C . THR A 1 164 ? -5.305 6.154 19.718 1.00 95.44 164 THR A C 1
ATOM 1173 O O . THR A 1 164 ? -5.573 6.829 20.709 1.00 95.44 164 THR A O 1
ATOM 1176 N N . GLY A 1 165 ? -5.830 4.944 19.523 1.00 94.50 165 GLY A N 1
ATOM 1177 C CA . GLY A 1 165 ? -6.783 4.343 20.445 1.00 94.50 165 GLY A CA 1
ATOM 1178 C C . GLY A 1 165 ? -7.425 3.082 19.889 1.00 94.50 165 GLY A C 1
ATOM 1179 O O . GLY A 1 165 ? -6.925 2.473 18.941 1.00 94.50 165 GLY A O 1
ATOM 1180 N N . ASP A 1 166 ? -8.536 2.696 20.499 1.00 95.75 166 ASP A N 1
ATOM 1181 C CA . ASP A 1 166 ? -9.374 1.598 20.028 1.00 95.75 166 ASP A CA 1
ATOM 1182 C C . ASP A 1 166 ? -10.350 2.087 18.948 1.00 95.75 166 ASP A C 1
ATOM 1184 O O . ASP A 1 166 ? -10.537 3.290 18.767 1.00 95.75 166 ASP A O 1
ATOM 1188 N N . VAL A 1 167 ? -10.960 1.154 18.212 1.00 94.88 167 VAL A N 1
ATOM 1189 C CA . VAL A 1 167 ? -11.955 1.478 17.178 1.00 94.88 167 VAL A CA 1
ATOM 1190 C C . VAL A 1 167 ? -13.143 2.202 17.811 1.00 94.88 167 VAL A C 1
ATOM 1192 O O . VAL A 1 167 ? -13.732 1.703 18.772 1.00 94.88 167 VAL A O 1
ATOM 1195 N N . ASP A 1 168 ? -13.523 3.346 17.244 1.00 93.94 168 ASP A N 1
ATOM 1196 C CA . ASP A 1 168 ? -14.734 4.055 17.654 1.00 93.94 168 ASP A CA 1
ATOM 1197 C C . ASP A 1 168 ? -15.976 3.218 17.286 1.00 93.94 168 ASP A C 1
ATOM 1199 O O . ASP A 1 168 ? -16.195 2.945 16.102 1.00 93.94 168 ASP A O 1
ATOM 1203 N N . PRO A 1 169 ? -16.816 2.806 18.256 1.00 92.81 169 PRO A N 1
ATOM 1204 C CA . PRO A 1 169 ? -18.013 2.016 17.979 1.00 92.81 169 PRO A CA 1
ATOM 1205 C C . PRO A 1 169 ? -19.067 2.752 17.135 1.00 92.81 169 PRO A C 1
ATOM 1207 O O . PRO A 1 169 ? -19.983 2.103 16.631 1.00 92.81 169 PRO A O 1
ATOM 1210 N N . ALA A 1 170 ? -18.973 4.077 16.983 1.00 94.44 170 ALA A N 1
ATOM 1211 C CA . ALA A 1 170 ? -19.842 4.857 16.105 1.00 94.44 170 ALA A CA 1
ATOM 1212 C C . ALA A 1 170 ? -19.435 4.780 14.623 1.00 94.44 170 ALA A C 1
ATOM 1214 O O . ALA A 1 170 ? -20.252 5.091 13.754 1.00 94.44 170 ALA A O 1
ATOM 1215 N N . ILE A 1 171 ? -18.202 4.358 14.320 1.00 92.88 171 ILE A N 1
ATOM 1216 C CA . ILE A 1 171 ? -17.705 4.216 12.951 1.00 92.88 171 ILE A CA 1
ATOM 1217 C C . ILE A 1 171 ? -17.879 2.768 12.495 1.00 92.88 171 ILE A C 1
ATOM 1219 O O . ILE A 1 171 ? -17.342 1.829 13.086 1.00 92.88 171 ILE A O 1
ATOM 1223 N N . ALA A 1 172 ? -18.632 2.582 11.413 1.00 90.94 172 ALA A N 1
ATOM 1224 C CA . ALA A 1 172 ? -18.786 1.275 10.794 1.00 90.94 172 ALA A CA 1
ATOM 1225 C C . ALA A 1 172 ? -17.483 0.874 10.087 1.00 90.94 172 ALA A C 1
ATOM 1227 O O . ALA A 1 172 ? -17.050 1.547 9.157 1.00 90.94 172 ALA A O 1
ATOM 1228 N N . VAL A 1 173 ? -16.895 -0.244 10.514 1.00 92.56 173 VAL A N 1
ATOM 1229 C CA . VAL A 1 173 ? -15.766 -0.908 9.847 1.00 92.56 173 VAL A CA 1
ATOM 1230 C C . VAL A 1 173 ? -16.241 -2.296 9.445 1.00 92.56 173 VAL A C 1
ATOM 1232 O O . VAL A 1 173 ? -16.808 -3.004 10.282 1.00 92.56 173 VAL A O 1
ATOM 1235 N N . LEU A 1 174 ? -16.055 -2.687 8.181 1.00 91.19 174 LEU A N 1
ATOM 1236 C CA . LEU A 1 174 ? -16.459 -4.019 7.732 1.00 91.19 174 LEU A CA 1
ATOM 1237 C C . LEU A 1 174 ? -15.665 -5.089 8.490 1.00 91.19 174 LEU A C 1
ATOM 1239 O O . LEU A 1 174 ? -14.448 -4.988 8.618 1.00 91.19 174 LEU A O 1
ATOM 1243 N N . GLU A 1 175 ? -16.349 -6.126 8.968 1.00 90.88 175 GLU A N 1
ATOM 1244 C CA . GLU A 1 175 ? -15.682 -7.250 9.625 1.00 90.88 175 GLU A CA 1
ATOM 1245 C C . GLU A 1 175 ? -14.752 -7.978 8.629 1.00 90.88 175 GLU A C 1
ATOM 1247 O O . GLU A 1 175 ? -15.201 -8.320 7.527 1.00 90.88 175 GLU A O 1
ATOM 1252 N N . PRO A 1 176 ? -13.474 -8.235 8.977 1.00 91.56 176 PRO A N 1
ATOM 1253 C CA . PRO A 1 176 ? -12.496 -8.800 8.041 1.00 91.56 176 PRO A CA 1
ATOM 1254 C C . PRO A 1 176 ? -12.903 -10.148 7.435 1.00 91.56 176 PRO A C 1
ATOM 1256 O O . PRO A 1 176 ? -12.610 -10.413 6.268 1.00 91.56 176 PRO A O 1
ATOM 1259 N N . ASP A 1 177 ? -13.629 -10.979 8.189 1.00 85.06 177 ASP A N 1
ATOM 1260 C CA . ASP A 1 177 ? -14.115 -12.289 7.740 1.00 85.06 177 ASP A CA 1
ATOM 1261 C C . ASP A 1 177 ? -15.270 -12.212 6.727 1.00 85.06 177 ASP A C 1
ATOM 1263 O O . ASP A 1 177 ? -15.601 -13.205 6.075 1.00 85.06 177 ASP A O 1
ATOM 1267 N N . ARG A 1 178 ? -15.859 -11.025 6.547 1.00 87.62 178 ARG A N 1
ATOM 1268 C CA . ARG A 1 178 ? -16.875 -10.747 5.523 1.00 87.62 178 ARG A CA 1
ATOM 1269 C C . ARG A 1 178 ? -16.290 -10.196 4.233 1.00 87.62 178 ARG A C 1
ATOM 1271 O O . ARG A 1 178 ? -17.011 -10.106 3.238 1.00 87.62 178 ARG A O 1
ATOM 1278 N N . MET A 1 179 ? -15.012 -9.825 4.226 1.00 85.12 179 MET A N 1
ATOM 1279 C CA . MET A 1 179 ? -14.345 -9.412 2.999 1.00 85.12 179 MET A CA 1
ATOM 1280 C C . MET A 1 179 ? -14.128 -10.625 2.086 1.00 85.12 179 MET A C 1
ATOM 1282 O O . MET A 1 179 ? -13.749 -11.692 2.576 1.00 85.12 179 MET A O 1
ATOM 1286 N N . PRO A 1 180 ? -14.297 -10.485 0.757 1.00 83.75 180 PRO A N 1
ATOM 1287 C CA . PRO A 1 180 ? -13.984 -11.557 -0.177 1.00 83.75 180 PRO A CA 1
ATOM 1288 C C . PRO A 1 180 ? -12.567 -12.089 0.043 1.00 83.75 180 PRO A C 1
ATOM 1290 O O . PRO A 1 180 ? -11.608 -11.317 0.126 1.00 83.75 180 PRO A O 1
ATOM 1293 N N . ALA A 1 181 ? -12.447 -13.413 0.139 1.00 84.62 181 ALA A N 1
ATOM 1294 C CA . ALA A 1 181 ? -11.158 -14.059 0.313 1.00 84.62 181 ALA A CA 1
ATOM 1295 C C . ALA A 1 181 ? -10.245 -13.755 -0.877 1.00 84.62 181 ALA A C 1
ATOM 1297 O O . ALA A 1 181 ? -10.668 -13.753 -2.037 1.00 84.62 181 ALA A O 1
ATOM 1298 N N . ARG A 1 182 ? -8.968 -13.535 -0.575 1.00 87.38 182 ARG A N 1
ATOM 1299 C CA . ARG A 1 182 ? -7.950 -13.318 -1.589 1.00 87.38 182 ARG A CA 1
ATOM 1300 C C . ARG A 1 182 ? -7.735 -14.580 -2.420 1.00 87.38 182 ARG A C 1
ATOM 1302 O O . ARG A 1 182 ? -7.511 -15.656 -1.870 1.00 87.38 182 ARG A O 1
ATOM 1309 N N . VAL A 1 183 ? -7.731 -14.439 -3.740 1.00 91.56 183 VAL A N 1
ATOM 1310 C CA . VAL A 1 183 ? -7.408 -15.517 -4.679 1.00 91.56 183 VAL A CA 1
ATOM 1311 C C . VAL A 1 183 ? -5.908 -15.467 -4.987 1.00 91.56 183 VAL A C 1
ATOM 1313 O O . VAL A 1 183 ? -5.440 -14.486 -5.570 1.00 91.56 183 VAL A O 1
ATOM 1316 N N . PRO A 1 184 ? -5.122 -16.497 -4.622 1.00 88.44 184 PRO A N 1
ATOM 1317 C CA . PRO A 1 184 ? -3.695 -16.524 -4.928 1.00 88.44 184 PRO A CA 1
ATOM 1318 C C . PRO A 1 184 ? -3.435 -16.492 -6.438 1.00 88.44 184 PRO A C 1
ATOM 1320 O O . PRO A 1 184 ? -4.027 -17.270 -7.188 1.00 88.44 184 PRO A O 1
ATOM 1323 N N . ASN A 1 185 ? -2.489 -15.662 -6.886 1.00 92.19 185 ASN A N 1
ATOM 1324 C CA . ASN A 1 185 ? -2.044 -15.631 -8.279 1.00 92.19 185 ASN A CA 1
ATOM 1325 C C . ASN A 1 185 ? -0.537 -15.921 -8.370 1.00 92.19 185 ASN A C 1
ATOM 1327 O O . ASN A 1 185 ? 0.279 -15.322 -7.674 1.00 92.19 185 ASN A O 1
ATOM 1331 N N . ARG A 1 186 ? -0.143 -16.834 -9.267 1.00 93.44 186 ARG A N 1
ATOM 1332 C CA . ARG A 1 186 ? 1.268 -17.213 -9.462 1.00 93.44 186 ARG A CA 1
ATOM 1333 C C . ARG A 1 186 ? 2.158 -16.052 -9.912 1.00 93.44 186 ARG A C 1
ATOM 1335 O O . ARG A 1 186 ? 3.357 -16.097 -9.651 1.00 93.44 186 ARG A O 1
ATOM 1342 N N . ALA A 1 187 ? 1.596 -15.033 -10.562 1.00 93.31 187 ALA A N 1
ATOM 1343 C CA . ALA A 1 187 ? 2.320 -13.842 -10.997 1.00 93.31 187 ALA A CA 1
ATOM 1344 C C . ALA A 1 187 ? 3.004 -13.117 -9.828 1.00 93.31 187 ALA A C 1
ATOM 1346 O O . ALA A 1 187 ? 4.074 -12.546 -10.004 1.00 93.31 187 ALA A O 1
ATOM 1347 N N . GLU A 1 188 ? 2.461 -13.208 -8.613 1.00 90.12 188 GLU A N 1
ATOM 1348 C CA . GLU A 1 188 ? 3.060 -12.602 -7.415 1.00 90.12 188 GLU A CA 1
ATOM 1349 C C . GLU A 1 188 ? 4.417 -13.200 -7.041 1.00 90.12 188 GLU A C 1
ATOM 1351 O O . GLU A 1 188 ? 5.247 -12.536 -6.415 1.00 90.12 188 GLU A O 1
ATOM 1356 N N . GLY A 1 189 ? 4.680 -14.429 -7.499 1.00 90.69 189 GLY A N 1
ATOM 1357 C CA . GLY A 1 189 ? 5.991 -15.062 -7.402 1.00 90.69 189 GLY A CA 1
ATOM 1358 C C . GLY A 1 189 ? 7.081 -14.332 -8.194 1.00 90.69 189 GLY A C 1
ATOM 1359 O O . GLY A 1 189 ? 8.262 -14.543 -7.926 1.00 90.69 189 GLY A O 1
ATOM 1360 N N . MET A 1 190 ? 6.723 -13.444 -9.130 1.00 92.88 190 MET A N 1
ATOM 1361 C CA . MET A 1 190 ? 7.662 -12.545 -9.799 1.00 92.88 190 MET A CA 1
ATOM 1362 C C . MET A 1 190 ? 8.003 -11.369 -8.873 1.00 92.88 190 MET A C 1
ATOM 1364 O O . MET A 1 190 ? 7.487 -10.256 -9.011 1.00 92.88 190 MET A O 1
ATOM 1368 N N . SER A 1 191 ? 8.868 -11.652 -7.901 1.00 92.06 191 SER A N 1
ATOM 1369 C CA . SER A 1 191 ? 9.346 -10.713 -6.889 1.00 92.06 191 SER A CA 1
ATOM 1370 C C . SER A 1 191 ? 10.797 -11.027 -6.523 1.00 92.06 191 SER A C 1
ATOM 1372 O O . SER A 1 191 ? 11.160 -12.187 -6.356 1.00 92.06 191 SER A O 1
ATOM 1374 N N . GLY A 1 192 ? 11.646 -10.007 -6.381 1.00 93.00 192 GLY A N 1
ATOM 1375 C CA . GLY A 1 192 ? 13.054 -10.190 -6.018 1.00 93.00 192 GLY A CA 1
ATOM 1376 C C . GLY A 1 192 ? 14.006 -9.320 -6.827 1.00 93.00 192 GLY A C 1
ATOM 1377 O O . GLY A 1 192 ? 13.661 -8.209 -7.228 1.00 93.00 192 GLY A O 1
ATOM 1378 N N . ARG A 1 193 ? 15.227 -9.814 -7.033 1.00 94.62 193 ARG A N 1
ATOM 1379 C CA . ARG A 1 193 ? 16.258 -9.154 -7.841 1.00 94.62 193 ARG A CA 1
ATOM 1380 C C . ARG A 1 193 ? 16.437 -9.928 -9.133 1.00 94.62 193 ARG A C 1
ATOM 1382 O O . ARG A 1 193 ? 16.609 -11.144 -9.098 1.00 94.62 193 ARG A O 1
ATOM 1389 N N . TYR A 1 194 ? 16.381 -9.216 -10.246 1.00 93.06 194 TYR A N 1
ATOM 1390 C CA . TYR A 1 194 ? 16.468 -9.793 -11.575 1.00 93.06 194 TYR A CA 1
ATOM 1391 C C . TYR A 1 194 ? 17.485 -9.025 -12.402 1.00 93.06 194 TYR A C 1
ATOM 1393 O O . TYR A 1 194 ? 17.473 -7.794 -12.432 1.00 93.06 194 TYR A O 1
ATOM 1401 N N . ARG A 1 195 ? 18.288 -9.775 -13.153 1.00 94.00 195 ARG A N 1
ATOM 1402 C CA . ARG A 1 195 ? 19.079 -9.242 -14.252 1.00 94.00 195 ARG A CA 1
ATOM 1403 C C . ARG A 1 195 ? 18.201 -9.202 -15.496 1.00 94.00 195 ARG A C 1
ATOM 1405 O O . ARG A 1 195 ? 17.842 -10.245 -16.036 1.00 94.00 195 ARG A O 1
ATOM 1412 N N . VAL A 1 196 ? 17.825 -8.002 -15.914 1.00 90.50 196 VAL A N 1
ATOM 1413 C CA . VAL A 1 196 ? 16.914 -7.760 -17.036 1.00 90.50 196 VAL A CA 1
ATOM 1414 C C . VAL A 1 196 ? 17.720 -7.439 -18.288 1.00 90.50 196 VAL A C 1
ATOM 1416 O O . VAL A 1 196 ? 18.678 -6.667 -18.241 1.00 90.50 196 VAL A O 1
ATOM 1419 N N . LEU A 1 197 ? 17.316 -8.044 -19.403 1.00 92.19 197 LEU A N 1
ATOM 1420 C CA . LEU A 1 197 ? 17.814 -7.761 -20.741 1.00 92.19 197 LEU A CA 1
ATOM 1421 C C . LEU A 1 197 ? 16.652 -7.202 -21.561 1.00 92.19 197 LEU A C 1
ATOM 1423 O O . LEU A 1 197 ? 15.596 -7.833 -21.618 1.00 92.19 197 LEU A O 1
ATOM 1427 N N . VAL A 1 198 ? 16.840 -6.032 -22.165 1.00 89.81 198 VAL A N 1
ATOM 1428 C CA . VAL A 1 198 ? 15.834 -5.396 -23.020 1.00 89.81 198 VAL A CA 1
ATOM 1429 C C . VAL A 1 198 ? 16.358 -5.403 -24.447 1.00 89.81 198 VAL A C 1
ATOM 1431 O O . VAL A 1 198 ? 17.461 -4.921 -24.701 1.00 89.81 198 VAL A O 1
ATOM 1434 N N . THR A 1 199 ? 15.570 -5.964 -25.360 1.00 93.25 199 THR A N 1
ATOM 1435 C CA . THR A 1 199 ? 15.862 -5.981 -26.794 1.00 93.25 199 THR A CA 1
ATOM 1436 C C . THR A 1 199 ? 14.762 -5.225 -27.520 1.00 93.25 199 THR A C 1
ATOM 1438 O O . THR A 1 199 ? 13.583 -5.562 -27.387 1.00 93.25 199 THR A O 1
ATOM 1441 N N . ASP A 1 200 ? 15.147 -4.216 -28.292 1.00 89.88 200 ASP A N 1
ATOM 1442 C CA . ASP A 1 200 ? 14.241 -3.530 -29.199 1.00 89.88 200 ASP A CA 1
ATOM 1443 C C . ASP A 1 200 ? 13.862 -4.497 -30.330 1.00 89.88 200 ASP A C 1
ATOM 1445 O O . ASP A 1 200 ? 14.713 -5.018 -31.051 1.00 89.88 200 ASP A O 1
ATOM 1449 N N . THR A 1 201 ? 12.569 -4.786 -30.467 1.00 92.12 201 THR A N 1
ATOM 1450 C CA . THR A 1 201 ? 12.085 -5.760 -31.460 1.00 92.12 201 THR A CA 1
ATOM 1451 C C . THR A 1 201 ? 12.075 -5.222 -32.892 1.00 92.12 201 THR A C 1
ATOM 1453 O O . THR A 1 201 ? 12.008 -6.019 -33.827 1.00 92.12 201 THR A O 1
ATOM 1456 N N . ALA A 1 202 ? 12.163 -3.904 -33.085 1.00 93.75 202 ALA A N 1
ATOM 1457 C CA . ALA A 1 202 ? 12.226 -3.262 -34.392 1.00 93.75 202 ALA A CA 1
ATOM 1458 C C . ALA A 1 202 ? 13.667 -3.160 -34.917 1.00 93.75 202 ALA A C 1
ATOM 1460 O O . ALA A 1 202 ? 13.891 -3.385 -36.107 1.00 93.75 202 ALA A O 1
ATOM 1461 N N . THR A 1 203 ? 14.642 -2.844 -34.056 1.00 95.19 203 THR A N 1
ATOM 1462 C CA . THR A 1 203 ? 16.059 -2.699 -34.451 1.00 95.19 203 THR A CA 1
ATOM 1463 C C . THR A 1 203 ? 16.903 -3.943 -34.168 1.00 95.19 203 THR A C 1
ATOM 1465 O O . THR A 1 203 ? 17.939 -4.140 -34.803 1.00 95.19 203 THR A O 1
ATOM 1468 N N . GLY A 1 204 ? 16.476 -4.801 -33.236 1.00 93.62 204 GLY A N 1
ATOM 1469 C CA . GLY A 1 204 ? 17.253 -5.939 -32.734 1.00 93.62 204 GLY A CA 1
ATOM 1470 C C . GLY A 1 204 ? 18.366 -5.545 -31.756 1.00 93.62 204 GLY A C 1
ATOM 1471 O O . GLY A 1 204 ? 19.091 -6.414 -31.264 1.00 93.62 204 GLY A O 1
ATOM 1472 N N . GLU A 1 205 ? 18.521 -4.253 -31.461 1.00 94.38 205 GLU A N 1
ATOM 1473 C CA . GLU A 1 205 ? 19.513 -3.769 -30.509 1.00 94.38 205 GLU A CA 1
ATOM 1474 C C . GLU A 1 205 ? 19.151 -4.206 -29.092 1.00 94.38 205 GLU A C 1
ATOM 1476 O O . GLU A 1 205 ? 17.988 -4.233 -28.694 1.00 94.38 205 GLU A O 1
ATOM 1481 N N . THR A 1 206 ? 20.168 -4.582 -28.323 1.00 94.44 206 THR A N 1
ATOM 1482 C CA . THR A 1 206 ? 20.002 -5.055 -26.951 1.00 94.44 206 THR A CA 1
ATOM 1483 C C . THR A 1 206 ? 20.763 -4.145 -26.005 1.00 94.44 206 THR A C 1
ATOM 1485 O O . THR A 1 206 ? 21.966 -3.933 -26.169 1.00 94.44 206 THR A O 1
ATOM 1488 N N . GLU A 1 207 ? 20.065 -3.619 -25.005 1.00 90.12 207 GLU A N 1
ATOM 1489 C CA . GLU A 1 207 ? 20.672 -2.777 -23.982 1.00 90.12 207 GLU A CA 1
ATOM 1490 C C . GLU A 1 207 ? 21.605 -3.592 -23.071 1.00 90.12 207 GLU A C 1
ATOM 1492 O O . GLU A 1 207 ? 21.398 -4.797 -22.871 1.00 90.12 207 GLU A O 1
ATOM 1497 N N . PRO A 1 208 ? 22.627 -2.959 -22.461 1.00 91.69 208 PRO A N 1
ATOM 1498 C CA . PRO A 1 208 ? 23.422 -3.608 -21.430 1.00 91.69 208 PRO A CA 1
ATOM 1499 C C . PRO A 1 208 ? 22.524 -4.183 -20.321 1.00 91.69 208 PRO A C 1
ATOM 1501 O O . PRO A 1 208 ? 21.619 -3.484 -19.853 1.00 91.69 208 PRO A O 1
ATOM 1504 N N . PRO A 1 209 ? 22.773 -5.423 -19.854 1.00 91.19 209 PRO A N 1
ATOM 1505 C CA . PRO A 1 209 ? 21.954 -6.018 -18.812 1.00 91.19 209 PRO A CA 1
ATOM 1506 C C . PRO A 1 209 ? 21.935 -5.151 -17.556 1.00 91.19 209 PRO A C 1
ATOM 1508 O O . PRO A 1 209 ? 22.973 -4.657 -17.104 1.00 91.19 209 PRO A O 1
ATOM 1511 N N . MET A 1 210 ? 20.757 -5.025 -16.964 1.00 91.00 210 MET A N 1
ATOM 1512 C CA . MET A 1 210 ? 20.507 -4.137 -15.840 1.00 91.00 210 MET A CA 1
ATOM 1513 C C . MET A 1 210 ? 19.927 -4.914 -14.663 1.00 91.00 210 MET A C 1
ATOM 1515 O O . MET A 1 210 ? 19.005 -5.709 -14.824 1.00 91.00 210 MET A O 1
ATOM 1519 N N . GLU A 1 211 ? 20.447 -4.675 -13.464 1.00 93.56 211 GLU A N 1
ATOM 1520 C CA . GLU A 1 211 ? 19.837 -5.218 -12.252 1.00 93.56 211 GLU A CA 1
ATOM 1521 C C . GLU A 1 211 ? 18.587 -4.398 -11.909 1.00 93.56 211 GLU A C 1
ATOM 1523 O O . GLU A 1 211 ? 18.582 -3.158 -11.959 1.00 93.56 211 GLU A O 1
ATOM 1528 N N . ARG A 1 212 ? 17.493 -5.095 -11.612 1.00 91.75 212 ARG A N 1
ATOM 1529 C CA . ARG A 1 212 ? 16.205 -4.508 -11.251 1.00 91.75 212 ARG A CA 1
ATOM 1530 C C . ARG A 1 212 ? 15.643 -5.207 -10.031 1.00 91.75 212 ARG A C 1
ATOM 1532 O O . ARG A 1 212 ? 15.676 -6.435 -9.923 1.00 91.75 212 ARG A O 1
ATOM 1539 N N . LYS A 1 213 ? 15.066 -4.416 -9.131 1.00 92.81 213 LYS A N 1
ATOM 1540 C CA . LYS A 1 213 ? 14.155 -4.945 -8.122 1.00 92.81 213 LYS A CA 1
ATOM 1541 C C . LYS A 1 213 ? 12.787 -5.072 -8.775 1.00 92.81 213 LYS A C 1
ATOM 1543 O O . LYS A 1 213 ? 12.275 -4.106 -9.334 1.00 92.81 213 LYS A O 1
ATOM 1548 N N . VAL A 1 214 ? 12.229 -6.268 -8.717 1.00 92.88 214 VAL A N 1
ATOM 1549 C CA . VAL A 1 214 ? 10.934 -6.593 -9.302 1.00 92.88 214 VAL A CA 1
ATOM 1550 C C . VAL A 1 214 ? 9.966 -6.892 -8.177 1.00 92.88 214 VAL A C 1
ATOM 1552 O O . VAL A 1 214 ? 10.320 -7.571 -7.208 1.00 92.88 214 VAL A O 1
ATOM 1555 N N . ARG A 1 215 ? 8.746 -6.380 -8.297 1.00 92.56 215 ARG A N 1
ATOM 1556 C CA . ARG A 1 215 ? 7.647 -6.733 -7.408 1.00 92.56 215 ARG A CA 1
ATOM 1557 C C . ARG A 1 215 ? 6.345 -6.761 -8.178 1.00 92.56 215 ARG A C 1
ATOM 1559 O O . ARG A 1 215 ? 6.053 -5.817 -8.905 1.00 92.56 215 ARG A O 1
ATOM 1566 N N . THR A 1 216 ? 5.575 -7.821 -7.991 1.00 94.25 216 THR A N 1
ATOM 1567 C CA . THR A 1 216 ? 4.260 -7.964 -8.613 1.00 94.25 216 THR A CA 1
ATOM 1568 C C . THR A 1 216 ? 3.176 -7.865 -7.554 1.00 94.25 216 THR A C 1
ATOM 1570 O O . THR A 1 216 ? 3.286 -8.483 -6.497 1.00 94.25 216 THR A O 1
ATOM 1573 N N . TYR A 1 217 ? 2.150 -7.072 -7.842 1.00 93.62 217 TYR A N 1
ATOM 1574 C CA . TYR A 1 217 ? 0.988 -6.861 -6.990 1.00 93.62 217 TYR A CA 1
ATOM 1575 C C . TYR A 1 217 ? -0.256 -7.297 -7.744 1.00 93.62 217 TYR A C 1
ATOM 1577 O O . TYR A 1 217 ? -0.467 -6.864 -8.876 1.00 93.62 217 TYR A O 1
ATOM 1585 N N . CYS A 1 218 ? -1.085 -8.126 -7.122 1.00 94.25 218 CYS A N 1
ATOM 1586 C CA . CYS A 1 218 ? -2.371 -8.522 -7.678 1.00 94.25 218 CYS A CA 1
ATOM 1587 C C . CYS A 1 218 ? -3.505 -8.019 -6.791 1.00 94.25 218 CYS A C 1
ATOM 1589 O O . CYS A 1 218 ? -3.397 -8.042 -5.559 1.00 94.25 218 CYS A O 1
ATOM 1591 N N . VAL A 1 219 ? -4.601 -7.593 -7.422 1.00 92.88 219 VAL A N 1
ATOM 1592 C CA . VAL A 1 219 ? -5.837 -7.270 -6.697 1.00 92.88 219 VAL A CA 1
ATOM 1593 C C . VAL A 1 219 ? -6.361 -8.514 -5.967 1.00 92.88 219 VAL A C 1
ATOM 1595 O O . VAL A 1 219 ? -6.054 -9.629 -6.396 1.00 92.88 219 VAL A O 1
ATOM 1598 N N . PRO A 1 220 ? -7.164 -8.372 -4.895 1.00 90.69 220 PRO A N 1
ATOM 1599 C CA . PRO A 1 220 ? -7.630 -9.511 -4.106 1.00 90.69 220 PRO A CA 1
ATOM 1600 C C . PRO A 1 220 ? -8.338 -10.609 -4.909 1.00 90.69 220 PRO A C 1
ATOM 1602 O O . PRO A 1 220 ? -8.211 -11.780 -4.566 1.00 90.69 220 PRO A O 1
ATOM 1605 N N . THR A 1 221 ? -9.024 -10.270 -6.006 1.00 91.38 221 THR A N 1
ATOM 1606 C CA . THR A 1 221 ? -9.677 -11.256 -6.890 1.00 91.38 221 THR A CA 1
ATOM 1607 C C . THR A 1 221 ? -8.688 -12.109 -7.689 1.00 91.38 221 THR A C 1
ATOM 1609 O O . THR A 1 221 ? -9.079 -13.111 -8.279 1.00 91.38 221 THR A O 1
ATOM 1612 N N . GLY A 1 222 ? -7.412 -11.720 -7.744 1.00 91.88 222 GLY A N 1
ATOM 1613 C CA . GLY A 1 222 ? -6.365 -12.398 -8.505 1.00 91.88 222 GLY A CA 1
ATOM 1614 C C . GLY A 1 222 ? -6.467 -12.217 -10.022 1.00 91.88 222 GLY A C 1
ATOM 1615 O O . GLY A 1 222 ? -5.604 -12.710 -10.741 1.00 91.88 222 GLY A O 1
ATOM 1616 N N . GLU A 1 223 ? -7.477 -11.510 -10.534 1.00 92.75 223 GLU A N 1
ATOM 1617 C CA . GLU A 1 223 ? -7.743 -11.411 -11.976 1.00 92.75 223 GLU A CA 1
ATOM 1618 C C . GLU A 1 223 ? -6.793 -10.452 -12.700 1.00 92.75 223 GLU A C 1
ATOM 1620 O O . GLU A 1 223 ? -6.499 -10.641 -13.880 1.00 92.75 223 GLU A O 1
ATOM 1625 N N . ARG A 1 224 ? -6.299 -9.423 -12.000 1.00 94.06 224 ARG A N 1
ATOM 1626 C CA . ARG A 1 224 ? -5.416 -8.385 -12.547 1.00 94.06 224 ARG A CA 1
ATOM 1627 C C . ARG A 1 224 ? -4.191 -8.196 -11.661 1.00 94.06 224 ARG A C 1
ATOM 1629 O O . ARG A 1 224 ? -4.292 -8.197 -10.434 1.00 94.06 224 ARG A O 1
ATOM 1636 N N . CYS A 1 225 ? -3.042 -7.988 -12.294 1.00 94.25 225 CYS A N 1
ATOM 1637 C CA . CYS A 1 225 ? -1.778 -7.753 -11.611 1.00 94.25 225 CYS A CA 1
ATOM 1638 C C . CYS A 1 225 ? -0.972 -6.660 -12.314 1.00 94.25 225 CYS A C 1
ATOM 1640 O O . CYS A 1 225 ? -1.101 -6.472 -13.525 1.00 94.25 225 CYS A O 1
ATOM 1642 N N . VAL A 1 226 ? -0.105 -5.997 -11.556 1.00 92.38 226 VAL A N 1
ATOM 1643 C CA . VAL A 1 226 ? 0.885 -5.038 -12.047 1.00 92.38 226 VAL A CA 1
ATOM 1644 C C . VAL A 1 226 ? 2.267 -5.432 -11.545 1.00 92.38 226 VAL A C 1
ATOM 1646 O O . VAL A 1 226 ? 2.436 -5.785 -10.377 1.00 92.38 226 VAL A O 1
ATOM 1649 N N . THR A 1 227 ? 3.266 -5.365 -12.421 1.00 91.69 227 THR A N 1
ATOM 1650 C CA . THR A 1 227 ? 4.664 -5.620 -12.068 1.00 91.69 227 THR A CA 1
ATOM 1651 C C . THR A 1 227 ? 5.441 -4.317 -12.120 1.00 91.69 227 THR A C 1
ATOM 1653 O O . THR A 1 227 ? 5.541 -3.674 -13.160 1.00 91.69 227 THR A O 1
ATOM 1656 N N . LEU A 1 228 ? 6.021 -3.945 -10.986 1.00 89.31 228 LEU A N 1
ATOM 1657 C CA . LEU A 1 228 ? 6.901 -2.800 -10.852 1.00 89.31 228 LEU A CA 1
ATOM 1658 C C . LEU A 1 228 ? 8.358 -3.257 -10.958 1.00 89.31 228 LEU A C 1
ATOM 1660 O O . LEU A 1 228 ? 8.799 -4.131 -10.208 1.00 89.31 228 LEU A O 1
ATOM 1664 N N . LEU A 1 229 ? 9.108 -2.620 -11.857 1.00 88.12 229 LEU A N 1
ATOM 1665 C CA . LEU A 1 229 ? 10.554 -2.761 -11.981 1.00 88.12 229 LEU A CA 1
ATOM 1666 C C . LEU A 1 229 ? 11.202 -1.440 -11.572 1.00 88.12 229 LEU A C 1
ATOM 1668 O O . LEU A 1 229 ? 11.042 -0.436 -12.260 1.00 88.12 229 LEU A O 1
ATOM 1672 N N . THR A 1 230 ? 11.959 -1.432 -10.479 1.00 85.06 230 THR A N 1
ATOM 1673 C CA . THR A 1 230 ? 12.725 -0.253 -10.059 1.00 85.06 230 THR A CA 1
ATOM 1674 C C . THR A 1 230 ? 14.215 -0.490 -10.220 1.00 85.06 230 THR A C 1
ATOM 1676 O O . THR A 1 230 ? 14.704 -1.623 -10.116 1.00 85.06 230 THR A O 1
ATOM 1679 N N . ALA A 1 231 ? 14.957 0.597 -10.436 1.00 80.44 231 ALA A N 1
ATOM 1680 C CA . ALA A 1 231 ? 16.401 0.566 -10.293 1.00 80.44 231 ALA A CA 1
ATOM 1681 C C . ALA A 1 231 ? 16.777 0.098 -8.878 1.00 80.44 231 ALA A C 1
ATOM 1683 O O . ALA A 1 231 ? 16.056 0.326 -7.903 1.00 80.44 231 ALA A O 1
ATOM 1684 N N . GLU A 1 232 ? 17.905 -0.589 -8.775 1.00 68.19 232 GLU A N 1
ATOM 1685 C CA . GLU A 1 232 ? 18.546 -0.808 -7.491 1.00 68.19 232 GLU A CA 1
ATOM 1686 C C . GLU A 1 232 ? 19.199 0.521 -7.101 1.00 68.19 232 GLU A C 1
ATOM 1688 O O . GLU A 1 232 ? 20.126 0.964 -7.779 1.00 68.19 232 GLU A O 1
ATOM 1693 N N . ASN A 1 233 ? 18.666 1.210 -6.086 1.00 45.88 233 ASN A N 1
ATOM 1694 C CA . ASN A 1 233 ? 19.339 2.38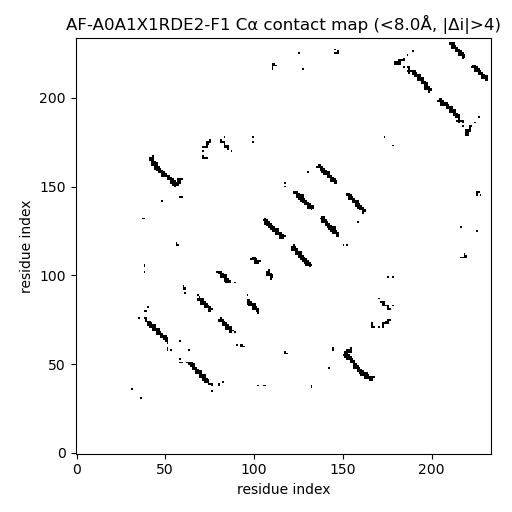3 -5.530 1.00 45.88 233 ASN A CA 1
ATOM 1695 C C . ASN A 1 233 ? 20.757 1.947 -5.136 1.00 45.88 233 ASN A C 1
ATOM 1697 O O . ASN A 1 233 ? 20.907 1.023 -4.333 1.00 45.88 233 ASN A O 1
ATOM 1701 N N . ARG A 1 234 ? 21.764 2.552 -5.767 1.00 34.16 234 ARG A N 1
ATOM 1702 C CA . ARG A 1 234 ? 23.179 2.323 -5.480 1.00 34.16 234 ARG A CA 1
ATOM 1703 C C . ARG A 1 234 ? 23.666 3.363 -4.481 1.00 34.16 234 ARG A C 1
ATOM 1705 O O . ARG A 1 234 ? 23.236 4.529 -4.622 1.00 34.16 234 ARG A O 1
#